Protein AF-A0AAE3KML3-F1 (afdb_monomer_lite)

Secondary structure (DSSP, 8-state):
----------STTSSSSS-----------HHHHHHHHHHHHHHHHHHH----S-----HHHHHHHHHHHHHHHHHHHHHTS---S--GGGGGSSS---HHHHHHHHHHHHHHTHHHHHHHHHHHHHHHHHHHHHHHHHHHHHHHHHHHHHHHHHHHHHHHHHHHHHHHHHHHHHHHHHHHHHHHHHHHHHHHHHHHHHHHHHHHHHHHHHHHHHHHHHHHHH-

pLDDT: mean 77.58, std 19.88, range [34.22, 98.62]

Foldseek 3Di:
DDDDDDDDDDPPPPPPPPPPPPPPPPPPPVVVVVVVVVVVVVVVVVVVPPPPVDPPPPPVVVVVVLVVVVVVLVVLVVVLDQPPDDDVVVCPDPDNDDPVRSVVVSVVVCVVCVVVSVVSVVVSVVVVVVSVVVVVVVVVVVVVVVVVVVVVVVVVVVVVVVVVVVVVVVVVVVVVVVVVVVVVVVVVVVVVVVVVVVVVVVVVVVVVVVVVVVVVVVVVVVD

Radius of gyration: 52.52 Å; chains: 1; bounding box: 141×38×144 Å

Organism: NCBI:txid2699891

Structure (mmCIF, N/CA/C/O backbone):
data_AF-A0AAE3KML3-F1
#
_entry.id   AF-A0AAE3KML3-F1
#
loop_
_atom_site.group_PDB
_atom_site.id
_atom_site.type_symbol
_atom_site.label_atom_id
_atom_site.label_alt_id
_atom_site.label_comp_id
_atom_site.label_asym_id
_atom_site.label_entity_id
_atom_site.label_seq_id
_atom_site.pdbx_PDB_ins_code
_atom_site.Cartn_x
_atom_site.Cartn_y
_atom_site.Cartn_z
_atom_site.occupancy
_atom_site.B_iso_or_equiv
_atom_site.auth_seq_id
_atom_site.auth_comp_id
_atom_site.auth_asym_id
_atom_site.auth_atom_id
_atom_site.pdbx_PDB_model_num
ATOM 1 N N . MET A 1 1 ? -88.985 -7.716 -2.070 1.00 44.59 1 MET A N 1
ATOM 2 C CA . MET A 1 1 ? -87.569 -7.398 -2.331 1.00 44.59 1 MET A CA 1
ATOM 3 C C . MET A 1 1 ? -86.730 -7.869 -1.139 1.00 44.59 1 MET A C 1
ATOM 5 O O . MET A 1 1 ? -86.065 -7.076 -0.492 1.00 44.59 1 MET A O 1
ATOM 9 N N . ASP A 1 2 ? -86.990 -9.068 -0.617 1.00 38.28 2 ASP A N 1
ATOM 10 C CA . ASP A 1 2 ? -86.388 -10.350 -1.051 1.00 38.28 2 ASP A CA 1
ATOM 11 C C . ASP A 1 2 ? -84.910 -10.426 -0.627 1.00 38.28 2 ASP A C 1
ATOM 13 O O . ASP A 1 2 ? -84.076 -9.724 -1.184 1.00 38.28 2 ASP A O 1
ATOM 17 N N . PHE A 1 3 ? -84.593 -11.027 0.534 1.00 34.22 3 PHE A N 1
ATOM 18 C CA . PHE A 1 3 ? -84.309 -12.472 0.738 1.00 34.22 3 PHE A CA 1
ATOM 19 C C . PHE A 1 3 ? -83.146 -12.921 -0.178 1.00 34.22 3 PHE A C 1
ATOM 21 O O . PHE A 1 3 ? -83.284 -12.863 -1.388 1.00 34.22 3 PHE A O 1
ATOM 28 N N . LEU A 1 4 ? -81.948 -13.313 0.278 1.00 41.12 4 LEU A N 1
ATOM 29 C CA . LEU A 1 4 ? -81.546 -14.396 1.196 1.00 41.12 4 LEU A CA 1
ATOM 30 C C . LEU A 1 4 ? -80.080 -14.139 1.634 1.00 41.12 4 LEU A C 1
ATOM 32 O O . LEU A 1 4 ? -79.281 -13.683 0.828 1.00 41.12 4 LEU A O 1
ATOM 36 N N . ASN A 1 5 ? -79.694 -14.235 2.910 1.00 37.06 5 ASN A N 1
ATOM 37 C CA . ASN A 1 5 ? -79.483 -15.433 3.742 1.00 37.06 5 ASN A CA 1
ATOM 38 C C . ASN A 1 5 ? -78.239 -16.276 3.375 1.00 37.06 5 ASN A C 1
ATOM 40 O O . ASN A 1 5 ? -78.013 -16.593 2.214 1.00 37.06 5 ASN A O 1
ATOM 44 N N . ILE A 1 6 ? -77.581 -16.742 4.449 1.00 40.34 6 ILE A N 1
ATOM 45 C CA . ILE A 1 6 ? -76.665 -17.889 4.630 1.00 40.34 6 ILE A CA 1
ATOM 46 C C . ILE A 1 6 ? -75.243 -17.436 5.015 1.00 40.34 6 ILE A C 1
ATOM 48 O O . ILE A 1 6 ? -74.426 -17.068 4.185 1.00 40.34 6 ILE A O 1
ATOM 52 N N . LYS A 1 7 ? -74.972 -17.238 6.314 1.00 40.34 7 LYS A N 1
ATOM 53 C CA . LYS A 1 7 ? -74.466 -18.252 7.270 1.00 40.34 7 LYS A CA 1
ATOM 54 C C . LYS A 1 7 ? -73.233 -19.023 6.770 1.00 40.34 7 LYS A C 1
ATOM 56 O O . LYS A 1 7 ? -73.355 -19.994 6.044 1.00 40.34 7 LYS A O 1
ATOM 61 N N . ASN A 1 8 ? -72.096 -18.654 7.363 1.00 47.53 8 ASN A N 1
ATOM 62 C CA . ASN A 1 8 ? -71.258 -19.549 8.163 1.00 47.53 8 ASN A CA 1
ATOM 63 C C . ASN A 1 8 ? -70.645 -20.762 7.437 1.00 47.53 8 ASN A C 1
ATOM 65 O O . ASN A 1 8 ? -71.313 -21.779 7.291 1.00 47.53 8 ASN A O 1
ATOM 69 N N . GLN A 1 9 ? -69.347 -20.698 7.114 1.00 38.19 9 GLN A N 1
ATOM 70 C CA . GLN A 1 9 ? -68.494 -21.890 7.017 1.00 38.19 9 GLN A CA 1
ATOM 71 C C . GLN A 1 9 ? -66.992 -21.545 7.149 1.00 38.19 9 GLN A C 1
ATOM 73 O O . GLN A 1 9 ? -66.340 -21.130 6.201 1.00 38.19 9 GLN A O 1
ATOM 78 N N . ASN A 1 10 ? -66.484 -21.798 8.360 1.00 38.94 10 ASN A N 1
ATOM 79 C CA . ASN A 1 10 ? -65.195 -22.426 8.684 1.00 38.94 10 ASN A CA 1
ATOM 80 C C . ASN A 1 10 ? -63.862 -21.640 8.479 1.00 38.94 10 ASN A C 1
ATOM 82 O O . ASN A 1 10 ? -63.451 -21.412 7.342 1.00 38.94 10 ASN A O 1
ATOM 86 N N . PRO A 1 11 ? -63.099 -21.324 9.554 1.00 40.41 11 PRO A N 1
ATOM 87 C CA . PRO A 1 11 ? -61.780 -20.677 9.468 1.00 40.41 11 PRO A CA 1
ATOM 88 C C . PRO A 1 11 ? -60.627 -21.602 9.013 1.00 40.41 11 PRO A C 1
ATOM 90 O O . PRO A 1 11 ? -59.502 -21.144 8.842 1.00 40.41 11 PRO A O 1
ATOM 93 N N . SER A 1 12 ? -60.884 -22.882 8.738 1.00 43.94 12 SER A N 1
ATOM 94 C CA . SER A 1 12 ? -59.857 -23.909 8.480 1.00 43.94 12 SER A CA 1
ATOM 95 C C . SER A 1 12 ? -59.175 -23.875 7.092 1.00 43.94 12 SER A C 1
ATOM 97 O O . SER A 1 12 ? -58.615 -24.882 6.662 1.00 43.94 12 SER A O 1
ATOM 99 N N . LYS A 1 13 ? -59.226 -22.761 6.349 1.00 43.44 13 LYS A N 1
ATOM 100 C CA . LYS A 1 13 ? -58.597 -22.640 5.012 1.00 43.44 13 LYS A CA 1
ATOM 101 C C . LYS A 1 13 ? -57.549 -21.533 4.880 1.00 43.44 13 LYS A C 1
ATOM 103 O O . LYS A 1 13 ? -57.038 -21.328 3.787 1.00 43.44 13 LYS A O 1
ATOM 108 N N . LYS A 1 14 ? -57.205 -20.838 5.970 1.00 42.88 14 LYS A N 1
ATOM 109 C CA . LYS A 1 14 ? -56.139 -19.817 5.970 1.00 42.88 14 LYS A CA 1
ATOM 110 C C . LYS A 1 14 ? -54.768 -20.313 6.445 1.00 42.88 14 LYS A C 1
ATOM 112 O O . LYS A 1 14 ? -53.823 -19.539 6.405 1.00 42.88 14 LYS A O 1
ATOM 117 N N . GLU A 1 15 ? -54.640 -21.580 6.834 1.00 42.62 15 GLU A N 1
ATOM 118 C CA . GLU A 1 15 ? -53.395 -22.122 7.409 1.00 42.62 15 GLU A CA 1
ATOM 119 C C . GLU A 1 15 ? -52.606 -23.057 6.475 1.00 42.62 15 GLU A C 1
ATOM 121 O O . GLU A 1 15 ? -51.585 -23.595 6.882 1.00 42.62 15 GLU A O 1
ATOM 126 N N . ALA A 1 16 ? -53.023 -23.237 5.216 1.00 45.84 16 ALA A N 1
ATOM 127 C CA . ALA A 1 16 ? -52.348 -24.162 4.293 1.00 45.84 16 ALA A CA 1
ATOM 128 C C . ALA A 1 16 ? -51.400 -23.504 3.268 1.00 45.84 16 ALA A C 1
ATOM 130 O O . ALA A 1 16 ? -50.673 -24.227 2.601 1.00 45.84 16 ALA A O 1
ATOM 131 N N . ASP A 1 17 ? -51.354 -22.169 3.175 1.00 43.22 17 ASP A N 1
ATOM 132 C CA . ASP A 1 17 ? -50.512 -21.437 2.203 1.00 43.22 17 ASP A CA 1
ATOM 133 C C . ASP A 1 17 ? -49.451 -20.539 2.877 1.00 43.22 17 ASP A C 1
ATOM 135 O O . ASP A 1 17 ? -49.019 -19.529 2.326 1.00 43.22 17 ASP A O 1
ATOM 139 N N . ILE A 1 18 ? -49.007 -20.895 4.088 1.00 44.47 18 ILE A N 1
ATOM 140 C CA . ILE A 1 18 ? -47.858 -20.251 4.756 1.00 44.47 18 ILE A CA 1
ATOM 141 C C . ILE A 1 18 ? -46.776 -21.301 5.011 1.00 44.47 18 ILE A C 1
ATOM 143 O O . ILE A 1 18 ? -46.356 -21.532 6.133 1.00 44.47 18 ILE A O 1
ATOM 147 N N . ASN A 1 19 ? -46.379 -22.009 3.962 1.00 47.34 19 ASN A N 1
ATOM 148 C CA . ASN A 1 19 ? -45.193 -22.859 3.942 1.00 47.34 19 ASN A CA 1
ATOM 149 C C . ASN A 1 19 ? -44.864 -23.083 2.474 1.00 47.34 19 ASN A C 1
ATOM 151 O O . ASN A 1 19 ? -45.444 -23.982 1.887 1.00 47.34 19 ASN A O 1
ATOM 155 N N . MET A 1 20 ? -44.049 -22.211 1.872 1.00 42.41 20 MET A N 1
ATOM 156 C CA . MET A 1 20 ? -43.281 -22.441 0.629 1.00 42.41 20 MET A CA 1
ATOM 157 C C . MET A 1 20 ? -42.675 -21.114 0.134 1.00 42.41 20 MET A C 1
ATOM 159 O O . MET A 1 20 ? -42.872 -20.695 -1.000 1.00 42.41 20 MET A O 1
ATOM 163 N N . ILE A 1 21 ? -41.918 -20.430 0.990 1.00 41.16 21 ILE A N 1
ATOM 164 C CA . ILE A 1 21 ? -40.735 -19.699 0.522 1.00 41.16 21 ILE A CA 1
ATOM 165 C C . ILE A 1 21 ? -39.647 -20.050 1.524 1.00 41.16 21 ILE A C 1
ATOM 167 O O . ILE A 1 21 ? -39.352 -19.315 2.461 1.00 41.16 21 ILE A O 1
ATOM 171 N N . GLU A 1 22 ? -39.121 -21.258 1.358 1.00 43.22 22 GLU A N 1
ATOM 172 C CA . GLU A 1 22 ? -37.831 -21.644 1.897 1.00 43.22 22 GLU A CA 1
ATOM 173 C C . GLU A 1 22 ? -36.815 -20.716 1.224 1.00 43.22 22 GLU A C 1
ATOM 175 O O . GLU A 1 22 ? -36.402 -20.906 0.077 1.00 43.22 22 GLU A O 1
ATOM 180 N N . ILE A 1 23 ? -36.524 -19.601 1.893 1.00 41.03 23 ILE A N 1
ATOM 181 C CA . ILE A 1 23 ? -35.443 -18.709 1.510 1.00 41.03 23 ILE A CA 1
ATOM 182 C C . ILE A 1 23 ? -34.175 -19.523 1.756 1.00 41.03 23 ILE A C 1
ATOM 184 O O . ILE A 1 23 ? -33.639 -19.535 2.859 1.00 41.03 23 ILE A O 1
ATOM 188 N N . ASN A 1 24 ? -33.704 -20.216 0.720 1.00 44.56 24 ASN A N 1
ATOM 189 C CA . ASN A 1 24 ? -32.326 -20.678 0.619 1.00 44.56 24 ASN A CA 1
ATOM 190 C C . ASN A 1 24 ? -31.428 -19.434 0.532 1.00 44.56 24 ASN A C 1
ATOM 192 O O . ASN A 1 24 ? -30.918 -19.069 -0.526 1.00 44.56 24 ASN A O 1
ATOM 196 N N . ASN A 1 25 ? -31.302 -18.727 1.651 1.00 47.81 25 ASN A N 1
ATOM 197 C CA . ASN A 1 25 ? -30.254 -17.760 1.875 1.00 47.81 25 ASN A CA 1
ATOM 198 C C . ASN A 1 25 ? -29.088 -18.589 2.411 1.00 47.81 25 ASN A C 1
ATOM 200 O O . ASN A 1 25 ? -29.208 -19.093 3.529 1.00 47.81 25 ASN A O 1
ATOM 204 N N . PRO A 1 26 ? -28.003 -18.816 1.650 1.00 60.56 26 PRO A N 1
ATOM 205 C CA . PRO A 1 26 ? -26.830 -19.427 2.244 1.00 60.56 26 PRO A CA 1
ATOM 206 C C . PRO A 1 26 ? -26.400 -18.481 3.361 1.00 60.56 26 PRO A C 1
ATOM 208 O O . PRO A 1 26 ? -26.026 -17.338 3.091 1.00 60.56 26 PRO A O 1
ATOM 211 N N . GLU A 1 27 ? -26.541 -18.914 4.612 1.00 56.59 27 GLU A N 1
ATOM 212 C CA . GLU A 1 27 ? -25.935 -18.228 5.740 1.00 56.59 27 GLU A CA 1
ATOM 213 C C . GLU A 1 27 ? -24.464 -18.059 5.375 1.00 56.59 27 GLU A C 1
ATOM 215 O O . GLU A 1 27 ? -23.714 -19.027 5.252 1.00 56.59 27 GLU A O 1
ATOM 220 N N . ILE A 1 28 ? -24.076 -16.820 5.080 1.00 54.03 28 ILE A N 1
ATOM 221 C CA . ILE A 1 28 ? -22.683 -16.461 4.884 1.00 54.03 28 ILE A CA 1
ATOM 222 C C . ILE A 1 28 ? -22.055 -16.661 6.256 1.00 54.03 28 ILE A C 1
ATOM 224 O O . ILE A 1 28 ? -22.124 -15.787 7.119 1.00 54.03 28 ILE A O 1
ATOM 228 N N . ASN A 1 29 ? -21.529 -17.861 6.483 1.00 67.56 29 ASN A N 1
ATOM 229 C CA . ASN A 1 29 ? -20.870 -18.212 7.719 1.00 67.56 29 ASN A CA 1
ATOM 230 C C . ASN A 1 29 ? -19.581 -17.387 7.783 1.00 67.56 29 ASN A C 1
ATOM 232 O O . ASN A 1 29 ? -18.605 -17.656 7.077 1.00 67.56 29 ASN A O 1
ATOM 236 N N . VAL A 1 30 ? -19.626 -16.318 8.578 1.00 65.81 30 VAL A N 1
ATOM 237 C CA . VAL A 1 30 ? -18.530 -15.359 8.736 1.00 65.81 30 VAL A CA 1
ATOM 238 C C . VAL A 1 30 ? -17.272 -16.064 9.240 1.00 65.81 30 VAL A C 1
ATOM 240 O O . VAL A 1 30 ? -16.178 -15.694 8.820 1.00 65.81 30 VAL A O 1
ATOM 243 N N . ASP A 1 31 ? -17.417 -17.120 10.043 1.00 71.38 31 ASP A N 1
ATOM 244 C CA . ASP A 1 31 ? -16.297 -17.906 10.562 1.00 71.38 31 ASP A CA 1
ATOM 245 C C . ASP A 1 31 ? -15.638 -18.730 9.452 1.00 71.38 31 ASP A C 1
ATOM 247 O O . ASP A 1 31 ? -14.415 -18.728 9.322 1.00 71.38 31 ASP A O 1
ATOM 251 N N . GLU A 1 32 ? -16.428 -19.364 8.581 1.00 75.44 32 GLU A N 1
ATOM 252 C CA . GLU A 1 32 ? -15.911 -20.086 7.411 1.00 75.44 32 GLU A CA 1
ATOM 253 C C . GLU A 1 32 ? -15.213 -19.134 6.430 1.00 75.44 32 GLU A C 1
ATOM 255 O O . GLU A 1 32 ? -14.148 -19.444 5.891 1.00 75.44 32 GLU A O 1
ATOM 260 N N . LEU A 1 33 ? -15.774 -17.941 6.228 1.00 72.69 33 LEU A N 1
ATOM 261 C CA . LEU A 1 33 ? -15.167 -16.897 5.407 1.00 72.69 33 LEU A CA 1
ATOM 262 C C . LEU A 1 33 ? -13.880 -16.362 6.027 1.00 72.69 33 LEU A C 1
ATOM 264 O O . LEU A 1 33 ? -12.905 -16.160 5.307 1.00 72.69 33 LEU A O 1
ATOM 268 N N . MET A 1 34 ? -13.843 -16.182 7.345 1.00 79.50 34 MET A N 1
ATOM 269 C CA . MET A 1 34 ? -12.654 -15.750 8.068 1.00 79.50 34 MET A CA 1
ATOM 270 C C . MET A 1 34 ? -11.555 -16.812 8.007 1.00 79.50 34 MET A C 1
ATOM 272 O O . MET A 1 34 ? -10.403 -16.474 7.750 1.00 79.50 34 MET A O 1
ATOM 276 N N . GLU A 1 35 ? -11.893 -18.092 8.151 1.00 79.56 35 GLU A N 1
ATOM 277 C CA . GLU A 1 35 ? -10.950 -19.200 7.984 1.00 79.56 35 GLU A CA 1
ATOM 278 C C . GLU A 1 35 ? -10.458 -19.320 6.539 1.00 79.56 35 GLU A C 1
ATOM 280 O O . GLU A 1 35 ? -9.265 -19.506 6.293 1.00 79.56 35 GLU A O 1
ATOM 285 N N . LYS A 1 36 ? -11.339 -19.125 5.555 1.00 80.25 36 LYS A N 1
ATOM 286 C CA . LYS A 1 36 ? -10.968 -19.115 4.136 1.00 80.25 36 LYS A CA 1
ATOM 287 C C . LYS A 1 36 ? -10.077 -17.922 3.789 1.00 80.25 36 LYS A C 1
ATOM 289 O O . LYS A 1 36 ? -9.125 -18.095 3.035 1.00 80.25 36 LYS A O 1
ATOM 294 N N . ILE A 1 37 ? -10.327 -16.749 4.374 1.00 77.44 37 ILE A N 1
ATOM 295 C CA . ILE A 1 37 ? -9.475 -15.560 4.246 1.00 77.44 37 ILE A CA 1
ATOM 296 C C . ILE A 1 37 ? -8.129 -15.801 4.926 1.00 77.44 37 ILE A C 1
ATOM 298 O O . ILE A 1 37 ? -7.109 -15.585 4.287 1.00 77.44 37 ILE A O 1
ATOM 302 N N . LYS A 1 38 ? -8.084 -16.307 6.165 1.00 79.81 38 LYS A N 1
ATOM 303 C CA . LYS A 1 38 ? -6.826 -16.649 6.852 1.00 79.81 38 LYS A CA 1
ATOM 304 C C . LYS A 1 38 ? -6.013 -17.664 6.053 1.00 79.81 38 LYS A C 1
ATOM 306 O O . LYS A 1 38 ? -4.808 -17.495 5.901 1.00 79.81 38 LYS A O 1
ATOM 311 N N . LYS A 1 39 ? -6.666 -18.687 5.496 1.00 79.44 39 LYS A N 1
ATOM 312 C CA . LYS A 1 39 ? -6.031 -19.714 4.662 1.00 79.44 39 LYS A CA 1
ATOM 313 C C . LYS A 1 39 ? -5.521 -19.150 3.336 1.00 79.44 39 LYS A C 1
ATOM 315 O O . LYS A 1 39 ? -4.412 -19.479 2.931 1.00 79.44 39 LYS A O 1
ATOM 320 N N . GLU A 1 40 ? -6.289 -18.287 2.678 1.00 73.31 40 GLU A N 1
ATOM 321 C CA . GLU A 1 40 ? -5.890 -17.616 1.436 1.00 73.31 40 GLU A CA 1
ATOM 322 C C . GLU A 1 40 ? -4.763 -16.597 1.680 1.00 73.31 40 GLU A C 1
ATOM 324 O O . GLU A 1 40 ? -3.819 -16.527 0.898 1.00 73.31 40 GLU A O 1
ATOM 329 N N . VAL A 1 41 ? -4.804 -15.859 2.793 1.00 74.44 41 VAL A N 1
ATOM 330 C CA . VAL A 1 41 ? -3.737 -14.952 3.239 1.00 74.44 41 VAL A CA 1
ATOM 331 C C . VAL A 1 41 ? -2.480 -15.738 3.597 1.00 74.44 41 VAL A C 1
ATOM 333 O O . VAL A 1 41 ? -1.405 -15.322 3.194 1.00 74.44 41 VAL A O 1
ATOM 336 N N . ALA A 1 42 ? -2.589 -16.895 4.257 1.00 73.50 42 ALA A N 1
ATOM 337 C CA . ALA A 1 42 ? -1.458 -17.783 4.544 1.00 73.50 42 ALA A CA 1
ATOM 338 C C . ALA A 1 42 ? -0.860 -18.420 3.272 1.00 73.50 42 ALA A C 1
ATOM 340 O O . ALA A 1 42 ? 0.348 -18.628 3.158 1.00 73.50 42 ALA A O 1
ATOM 341 N N . ASN A 1 43 ? -1.703 -18.726 2.285 1.00 72.62 43 ASN A N 1
ATOM 342 C CA . ASN A 1 43 ? -1.270 -19.238 0.988 1.00 72.62 43 ASN A CA 1
ATOM 343 C C . ASN A 1 43 ? -0.560 -18.146 0.167 1.00 72.62 43 ASN A C 1
ATOM 345 O O . ASN A 1 43 ? 0.457 -18.402 -0.470 1.00 72.62 43 ASN A O 1
ATOM 349 N N . ARG A 1 44 ? -1.053 -16.903 0.238 1.00 59.81 44 ARG A N 1
ATOM 350 C CA . ARG A 1 44 ? -0.424 -15.732 -0.389 1.00 59.81 44 ARG A CA 1
ATOM 351 C C . ARG A 1 44 ? 0.801 -15.239 0.372 1.00 59.81 44 ARG A C 1
ATOM 353 O O . ARG A 1 44 ? 1.731 -14.772 -0.270 1.00 59.81 44 ARG A O 1
ATOM 360 N N . SER A 1 45 ? 0.858 -15.381 1.694 1.00 52.50 45 SER A N 1
ATOM 361 C CA . SER A 1 45 ? 2.037 -15.036 2.492 1.00 52.50 45 SER A CA 1
ATOM 362 C C . SER A 1 45 ? 3.183 -16.014 2.245 1.00 52.50 45 SER A C 1
ATOM 364 O O . SER A 1 45 ? 4.321 -15.576 2.153 1.00 52.50 45 SER A O 1
ATOM 366 N N . ASN A 1 46 ? 2.911 -17.296 1.972 1.00 49.44 46 ASN A N 1
ATOM 367 C CA . ASN A 1 46 ? 3.933 -18.217 1.453 1.00 49.44 46 ASN A CA 1
ATOM 368 C C . ASN A 1 46 ? 4.448 -17.842 0.048 1.00 49.44 46 ASN A C 1
ATOM 370 O O . ASN A 1 46 ? 5.532 -18.273 -0.331 1.00 49.44 46 ASN A O 1
ATOM 374 N N . ILE A 1 47 ? 3.712 -17.021 -0.709 1.00 48.31 47 ILE A N 1
ATOM 375 C CA . ILE A 1 47 ? 4.162 -16.439 -1.987 1.00 48.31 47 ILE A CA 1
ATOM 376 C C . ILE A 1 47 ? 4.838 -15.064 -1.768 1.00 48.31 47 ILE A C 1
ATOM 378 O O . ILE A 1 47 ? 5.634 -14.633 -2.596 1.00 48.31 47 ILE A O 1
ATOM 382 N N . LEU A 1 48 ? 4.576 -14.390 -0.641 1.00 46.88 48 LEU A N 1
ATOM 383 C CA . LEU A 1 48 ? 5.093 -13.056 -0.290 1.00 46.88 48 LEU A CA 1
ATOM 384 C C . LEU A 1 48 ? 6.245 -13.058 0.735 1.00 46.88 48 LEU A C 1
ATOM 386 O O . LEU A 1 48 ? 6.816 -12.004 0.989 1.00 46.88 48 LEU A O 1
ATOM 390 N N . ILE A 1 49 ? 6.635 -14.219 1.271 1.00 41.59 49 ILE A N 1
ATOM 391 C CA . ILE A 1 49 ? 7.880 -14.430 2.037 1.00 41.59 49 ILE A CA 1
ATOM 392 C C . ILE A 1 49 ? 8.804 -15.369 1.247 1.00 41.59 49 ILE A C 1
ATOM 394 O O . ILE A 1 49 ? 9.497 -16.231 1.780 1.00 41.59 49 ILE A O 1
ATOM 398 N N . GLN A 1 50 ? 8.836 -15.198 -0.068 1.00 38.66 50 GLN A N 1
ATOM 399 C CA . GLN A 1 50 ? 10.114 -15.270 -0.747 1.00 38.66 50 GLN A CA 1
ATOM 400 C C . GLN A 1 50 ? 10.541 -13.816 -0.913 1.00 38.66 50 GLN A C 1
ATOM 402 O O . GLN A 1 50 ? 10.268 -13.177 -1.927 1.00 38.66 50 GLN A O 1
ATOM 407 N N . GLU A 1 51 ? 11.156 -13.264 0.139 1.00 45.16 51 GLU A N 1
ATOM 408 C CA . GLU A 1 51 ? 12.116 -12.187 -0.058 1.00 45.16 51 GLU A CA 1
ATOM 409 C C . GLU A 1 51 ? 13.154 -12.741 -1.030 1.00 45.16 51 GLU A C 1
ATOM 411 O O . GLU A 1 51 ? 14.110 -13.397 -0.626 1.00 45.16 51 GLU A O 1
ATOM 416 N N . ASP A 1 52 ? 12.936 -12.554 -2.327 1.00 35.69 52 ASP A N 1
ATOM 417 C CA . ASP A 1 52 ? 14.020 -12.607 -3.281 1.00 35.69 52 ASP A CA 1
ATOM 418 C C . ASP A 1 52 ? 14.796 -11.308 -3.034 1.00 35.69 52 ASP A C 1
ATOM 420 O O . ASP A 1 52 ? 14.334 -10.232 -3.431 1.00 35.69 52 ASP A O 1
ATOM 424 N N . PRO A 1 53 ? 15.962 -11.322 -2.357 1.00 47.12 53 PRO A N 1
ATOM 425 C CA . PRO A 1 53 ? 16.606 -10.090 -1.912 1.00 47.12 53 PRO A CA 1
ATOM 426 C C . PRO A 1 53 ? 17.272 -9.340 -3.073 1.00 47.12 53 PRO A C 1
ATOM 428 O O . PRO A 1 53 ? 18.141 -8.496 -2.853 1.00 47.12 53 PRO A O 1
ATOM 431 N N . LYS A 1 54 ? 16.970 -9.698 -4.329 1.00 44.62 54 LYS A N 1
ATOM 432 C CA . LYS A 1 54 ? 17.654 -9.214 -5.528 1.00 44.62 54 LYS A CA 1
ATOM 433 C C . LYS A 1 54 ? 16.771 -9.310 -6.777 1.00 44.62 54 LYS A C 1
ATOM 435 O O . LYS A 1 54 ? 17.146 -9.965 -7.741 1.00 44.62 54 LYS A O 1
ATOM 440 N N . PHE A 1 55 ? 15.712 -8.509 -6.857 1.00 48.72 55 PHE A N 1
ATOM 441 C CA . PHE A 1 55 ? 15.539 -7.752 -8.103 1.00 48.72 55 PHE A CA 1
ATOM 442 C C . PHE A 1 55 ? 16.167 -6.370 -7.931 1.00 48.72 55 PHE A C 1
ATOM 444 O O . PHE A 1 55 ? 15.526 -5.327 -7.998 1.00 48.72 55 PHE A O 1
ATOM 451 N N . SER A 1 56 ? 17.471 -6.372 -7.654 1.00 44.72 56 SER A N 1
ATOM 452 C CA . SER A 1 56 ? 18.298 -5.262 -8.087 1.00 44.72 56 SER A CA 1
ATOM 453 C C . SER A 1 56 ? 18.558 -5.523 -9.562 1.00 44.72 56 SER A C 1
ATOM 455 O O . SER A 1 56 ? 19.234 -6.496 -9.903 1.00 44.72 56 SER A O 1
ATOM 457 N N . LEU A 1 57 ? 18.054 -4.659 -10.454 1.00 45.19 57 LEU A N 1
ATOM 458 C CA . LEU A 1 57 ? 18.763 -4.502 -11.721 1.00 45.19 57 LEU A CA 1
ATOM 459 C C . LEU A 1 57 ? 20.227 -4.286 -11.326 1.00 45.19 57 LEU A C 1
ATOM 461 O O . LEU A 1 57 ? 20.492 -3.435 -10.471 1.00 45.19 57 LEU A O 1
ATOM 465 N N . PRO A 1 58 ? 21.186 -5.055 -11.864 1.00 45.19 58 PRO A N 1
ATOM 466 C CA . PRO A 1 58 ? 22.586 -4.791 -11.610 1.00 45.19 58 PRO A CA 1
ATOM 467 C C . PRO A 1 58 ? 22.889 -3.406 -12.192 1.00 45.19 58 PRO A C 1
ATOM 469 O O . PRO A 1 58 ? 23.189 -3.267 -13.381 1.00 45.19 58 PRO A O 1
ATOM 472 N N . ASN A 1 59 ? 22.753 -2.366 -11.366 1.00 53.44 59 ASN A N 1
ATOM 473 C CA . ASN A 1 59 ? 22.891 -0.970 -11.773 1.00 53.44 59 ASN A CA 1
ATOM 474 C C . ASN A 1 59 ? 24.283 -0.721 -12.359 1.00 53.44 59 ASN A C 1
ATOM 476 O O . ASN A 1 59 ? 24.432 0.102 -13.253 1.00 53.44 59 ASN A O 1
ATOM 480 N N . GLY A 1 60 ? 25.289 -1.491 -11.929 1.00 50.66 60 GLY A N 1
ATOM 481 C CA . GLY A 1 60 ? 26.639 -1.439 -12.488 1.00 50.66 60 GLY A CA 1
ATOM 482 C C . GLY A 1 60 ? 26.788 -2.127 -13.850 1.00 50.66 60 GLY A C 1
ATOM 483 O O . GLY A 1 60 ? 27.469 -1.602 -14.719 1.00 50.66 60 GLY A O 1
ATOM 484 N N . ILE A 1 61 ? 26.150 -3.281 -14.081 1.00 47.62 61 ILE A N 1
ATOM 485 C CA . ILE A 1 61 ? 26.373 -4.069 -15.312 1.00 47.62 61 ILE A CA 1
ATOM 486 C C . ILE A 1 61 ? 25.515 -3.540 -16.467 1.00 47.62 61 ILE A C 1
ATOM 488 O O . ILE A 1 61 ? 25.950 -3.551 -17.617 1.00 47.62 61 ILE A O 1
ATOM 492 N N . SER A 1 62 ? 24.308 -3.056 -16.170 1.00 56.75 62 SER A N 1
ATOM 493 C CA . SER A 1 62 ? 23.372 -2.540 -17.177 1.00 56.75 62 SER A CA 1
ATOM 494 C C . SER A 1 62 ? 23.872 -1.215 -17.756 1.00 56.75 62 SER A C 1
ATOM 496 O O . SER A 1 62 ? 23.950 -1.066 -18.971 1.00 56.75 62 SER A O 1
ATOM 498 N N . THR A 1 63 ? 24.314 -0.289 -16.898 1.00 58.03 63 THR A N 1
ATOM 499 C CA . THR A 1 63 ? 24.836 1.028 -17.304 1.00 58.03 63 THR A CA 1
ATOM 500 C C . THR A 1 63 ? 26.157 0.924 -18.069 1.00 58.03 63 THR A C 1
ATOM 502 O O . THR A 1 63 ? 26.303 1.569 -19.105 1.00 58.03 63 THR A O 1
ATOM 505 N N . LEU A 1 64 ? 27.080 0.054 -17.632 1.00 58.84 64 LEU A N 1
ATOM 506 C CA . LEU A 1 64 ? 28.335 -0.225 -18.346 1.00 58.84 64 LEU A CA 1
ATOM 507 C C . LEU A 1 64 ? 28.106 -0.854 -19.729 1.00 58.84 64 LEU A C 1
ATOM 509 O O . LEU A 1 64 ? 28.829 -0.550 -20.674 1.00 58.84 64 LEU A O 1
ATOM 513 N N . LYS A 1 65 ? 27.101 -1.726 -19.876 1.00 72.19 65 LYS A N 1
ATOM 514 C CA . LYS A 1 65 ? 26.753 -2.308 -21.182 1.00 72.19 65 LYS A CA 1
ATOM 515 C C . LYS A 1 65 ? 26.073 -1.289 -22.099 1.00 72.19 65 LYS A C 1
ATOM 517 O O . LYS A 1 65 ? 26.364 -1.277 -23.290 1.00 72.19 65 LYS A O 1
ATOM 522 N N . ILE A 1 66 ? 25.217 -0.421 -21.558 1.00 72.38 66 ILE A N 1
ATOM 523 C CA . ILE A 1 66 ? 24.539 0.644 -22.315 1.00 72.38 66 ILE A CA 1
ATOM 524 C C . ILE A 1 66 ? 25.551 1.659 -22.853 1.00 72.38 66 ILE A C 1
ATOM 526 O O . ILE A 1 66 ? 25.523 1.951 -24.044 1.00 72.38 66 ILE A O 1
ATOM 530 N N . SER A 1 67 ? 26.495 2.124 -22.031 1.00 76.62 67 SER A N 1
ATOM 531 C CA . SER A 1 67 ? 27.522 3.079 -22.472 1.00 76.62 67 SER A CA 1
ATOM 532 C C . SER A 1 67 ? 28.448 2.495 -23.543 1.00 76.62 67 SER A C 1
ATOM 534 O O . SER A 1 67 ? 28.829 3.185 -24.489 1.00 76.62 67 SER A O 1
ATOM 536 N N . HIS A 1 68 ? 28.763 1.201 -23.454 1.00 81.06 68 HIS A N 1
ATOM 537 C CA . HIS A 1 68 ? 29.510 0.503 -24.496 1.00 81.06 68 HIS A CA 1
ATOM 538 C C . HIS A 1 68 ? 28.721 0.407 -25.813 1.00 81.06 68 HIS A C 1
ATOM 540 O O . HIS A 1 68 ? 29.280 0.647 -26.881 1.00 81.06 68 HIS A O 1
ATOM 546 N N . ILE A 1 69 ? 27.417 0.114 -25.753 1.00 79.75 69 ILE A N 1
ATOM 547 C CA . ILE A 1 69 ? 26.540 0.089 -26.935 1.00 79.75 69 ILE A CA 1
ATOM 548 C C . ILE A 1 69 ? 26.429 1.487 -27.561 1.00 79.75 69 ILE A C 1
ATOM 550 O O . ILE A 1 69 ? 26.497 1.614 -28.781 1.00 79.75 69 ILE A O 1
ATOM 554 N N . GLU A 1 70 ? 26.324 2.544 -26.756 1.00 80.94 70 GLU A N 1
ATOM 555 C CA . GLU A 1 70 ? 26.320 3.930 -27.242 1.00 80.94 70 GLU A CA 1
ATOM 556 C C . GLU A 1 70 ? 27.637 4.303 -27.934 1.00 80.94 70 GLU A C 1
ATOM 558 O O . GLU A 1 70 ? 27.611 4.908 -29.008 1.00 80.94 70 GLU A O 1
ATOM 563 N N . ALA A 1 71 ? 28.783 3.895 -27.377 1.00 82.62 71 ALA A N 1
ATOM 564 C CA . ALA A 1 71 ? 30.090 4.089 -28.003 1.00 82.62 71 ALA A CA 1
ATOM 565 C C . ALA A 1 71 ? 30.180 3.371 -29.362 1.00 82.62 71 ALA A C 1
ATOM 567 O O . ALA A 1 71 ? 30.533 3.995 -30.361 1.00 82.62 71 ALA A O 1
ATOM 568 N N . LEU A 1 72 ? 29.754 2.104 -29.432 1.00 82.88 72 LEU A N 1
ATOM 569 C CA . LEU A 1 72 ? 29.702 1.342 -30.685 1.00 82.88 72 LEU A CA 1
ATOM 570 C C . LEU A 1 72 ? 28.765 1.982 -31.720 1.00 82.88 72 LEU A C 1
ATOM 572 O O . LEU A 1 72 ? 29.089 2.018 -32.907 1.00 82.88 72 LEU A O 1
ATOM 576 N N . LEU A 1 73 ? 27.615 2.512 -31.294 1.00 83.56 73 LEU A N 1
ATOM 577 C CA . LEU A 1 73 ? 26.690 3.224 -32.178 1.00 83.56 73 LEU A CA 1
ATOM 578 C C . LEU A 1 73 ? 27.281 4.548 -32.672 1.00 83.56 73 LEU A C 1
ATOM 580 O O . LEU A 1 73 ? 27.046 4.924 -33.820 1.00 83.56 73 LEU A O 1
ATOM 584 N N . ASN A 1 74 ? 28.054 5.251 -31.845 1.00 84.81 74 ASN A N 1
ATOM 585 C CA . ASN A 1 74 ? 28.753 6.471 -32.243 1.00 84.81 74 ASN A CA 1
ATOM 586 C C . ASN A 1 74 ? 29.868 6.179 -33.254 1.00 84.81 74 ASN A C 1
ATOM 588 O O . ASN A 1 74 ? 29.942 6.863 -34.278 1.00 84.81 74 ASN A O 1
ATOM 592 N N . ASP A 1 75 ? 30.645 5.119 -33.035 1.00 80.31 75 ASP A N 1
ATOM 593 C CA . ASP A 1 75 ? 31.669 4.649 -33.971 1.00 80.31 75 ASP A CA 1
ATOM 594 C C . ASP A 1 75 ? 31.049 4.189 -35.298 1.00 80.31 75 ASP A C 1
ATOM 596 O O . ASP A 1 75 ? 31.508 4.567 -36.379 1.00 80.31 75 ASP A O 1
ATOM 600 N N . ALA A 1 76 ? 29.957 3.421 -35.248 1.00 77.25 76 ALA A N 1
ATOM 601 C CA . ALA A 1 76 ? 29.221 2.993 -36.436 1.00 77.25 76 ALA A CA 1
ATOM 602 C C . ALA A 1 76 ? 28.638 4.189 -37.205 1.00 77.25 76 ALA A C 1
ATOM 604 O O . ALA A 1 76 ? 28.723 4.244 -38.435 1.00 77.25 76 ALA A O 1
ATOM 605 N N . ASN A 1 77 ? 28.092 5.179 -36.493 1.00 79.69 77 ASN A N 1
ATOM 606 C CA . ASN A 1 77 ? 27.562 6.398 -37.094 1.00 79.69 77 ASN A CA 1
ATOM 607 C C . ASN A 1 77 ? 28.670 7.220 -37.764 1.00 79.69 77 ASN A C 1
ATOM 609 O O . ASN A 1 77 ? 28.489 7.668 -38.896 1.00 79.69 77 ASN A O 1
ATOM 613 N N . PHE A 1 78 ? 29.833 7.363 -37.122 1.00 75.25 78 PHE A N 1
ATOM 614 C CA . PHE A 1 78 ? 31.013 8.008 -37.700 1.00 75.25 78 PHE A CA 1
ATOM 615 C C . PHE A 1 78 ? 31.485 7.298 -38.976 1.00 75.25 78 PHE A C 1
ATOM 617 O O . PHE A 1 78 ? 31.639 7.931 -40.021 1.00 75.25 78 PHE A O 1
ATOM 624 N N . ASN A 1 79 ? 31.601 5.971 -38.930 1.00 71.44 79 ASN A N 1
ATOM 625 C CA . ASN A 1 79 ? 32.044 5.153 -40.060 1.00 71.44 79 ASN A CA 1
ATOM 626 C C . ASN A 1 79 ? 31.024 5.078 -41.210 1.00 71.44 79 ASN A C 1
ATOM 628 O O . ASN A 1 79 ? 31.393 4.784 -42.345 1.00 71.44 79 ASN A O 1
ATOM 632 N N . SER A 1 80 ? 29.745 5.368 -40.951 1.00 69.06 80 SER A N 1
ATOM 633 C CA . SER A 1 80 ? 28.707 5.436 -41.988 1.00 69.06 80 SER A CA 1
ATOM 634 C C . SER A 1 80 ? 28.773 6.709 -42.853 1.00 69.06 80 SER A C 1
ATOM 636 O O . SER A 1 80 ? 28.083 6.795 -43.875 1.00 69.06 80 SER A O 1
ATOM 638 N N . GLN A 1 81 ? 29.584 7.709 -42.476 1.00 70.19 81 GLN A N 1
ATOM 639 C CA . GLN A 1 81 ? 29.702 8.989 -43.187 1.00 70.19 81 GLN A CA 1
ATOM 640 C C . GLN A 1 81 ? 30.457 8.867 -44.530 1.00 70.19 81 GLN A C 1
ATOM 642 O O . GLN A 1 81 ? 31.049 7.838 -44.841 1.00 70.19 81 GLN A O 1
ATOM 647 N N . VAL A 1 82 ? 30.376 9.884 -45.415 1.00 67.56 82 VAL A N 1
ATOM 648 C CA . VAL A 1 82 ? 30.988 9.763 -46.763 1.00 67.56 82 VAL A CA 1
ATOM 649 C C . VAL A 1 82 ? 32.495 9.890 -46.584 1.00 67.56 82 VAL A C 1
ATOM 651 O O . VAL A 1 82 ? 32.941 10.883 -46.018 1.00 67.56 82 VAL A O 1
ATOM 654 N N . ALA A 1 83 ? 33.280 8.964 -47.135 1.00 64.69 83 ALA A N 1
ATOM 655 C CA . ALA A 1 83 ? 34.706 9.200 -47.324 1.00 64.69 83 ALA A CA 1
ATOM 656 C C . ALA A 1 83 ? 34.896 10.351 -48.331 1.00 64.69 83 ALA A C 1
ATOM 658 O O . ALA A 1 83 ? 34.739 10.170 -49.538 1.00 64.69 83 ALA A O 1
ATOM 659 N N . THR A 1 84 ? 35.176 11.556 -47.831 1.00 66.75 84 THR A N 1
ATOM 660 C CA . THR A 1 84 ? 35.351 12.773 -48.643 1.00 66.75 84 THR A CA 1
ATOM 661 C C . THR A 1 84 ? 36.777 12.951 -49.164 1.00 66.75 84 THR A C 1
ATOM 663 O O . THR A 1 84 ? 37.007 13.790 -50.034 1.00 66.75 84 THR A O 1
ATOM 666 N N . LYS A 1 85 ? 37.735 12.157 -48.670 1.00 70.38 85 LYS A N 1
ATOM 667 C CA . LYS A 1 85 ? 39.155 12.242 -49.025 1.00 70.38 85 LYS A CA 1
ATOM 668 C C . LYS A 1 85 ? 39.659 10.916 -49.596 1.00 70.38 85 LYS A C 1
ATOM 670 O O . LYS A 1 85 ? 39.337 9.847 -49.081 1.00 70.38 85 LYS A O 1
ATOM 675 N N . TRP A 1 86 ? 40.487 11.006 -50.638 1.00 72.56 86 TRP A N 1
ATOM 676 C CA . TRP A 1 86 ? 41.257 9.873 -51.149 1.00 72.56 86 TRP A CA 1
ATOM 677 C C . TRP A 1 86 ? 42.143 9.295 -50.029 1.00 72.56 86 TRP A C 1
ATOM 679 O O . TRP A 1 86 ? 42.879 10.062 -49.401 1.00 72.56 86 TRP A O 1
ATOM 689 N N . PRO A 1 87 ? 42.083 7.986 -49.731 1.00 72.06 87 PRO A N 1
ATOM 690 C CA . PRO A 1 87 ? 42.835 7.438 -48.611 1.00 72.06 87 PRO A CA 1
ATOM 691 C C . PRO A 1 87 ? 44.337 7.469 -48.898 1.00 72.06 87 PRO A C 1
ATOM 693 O O . PRO A 1 87 ? 44.799 6.923 -49.898 1.00 72.06 87 PRO A O 1
ATOM 696 N N . ASP A 1 88 ? 45.117 8.039 -47.977 1.00 68.62 88 ASP A N 1
ATOM 697 C CA . ASP A 1 88 ? 46.564 8.251 -48.148 1.00 68.62 88 ASP A CA 1
ATOM 698 C C . ASP A 1 88 ? 47.343 6.933 -48.380 1.00 68.62 88 ASP A C 1
ATOM 700 O O . ASP A 1 88 ? 48.436 6.929 -48.945 1.00 68.62 88 ASP A O 1
ATOM 704 N N . LYS A 1 89 ? 46.753 5.784 -48.015 1.00 69.00 89 LYS A N 1
ATOM 705 C CA . LYS A 1 89 ? 47.295 4.436 -48.264 1.00 69.00 89 LYS A CA 1
ATOM 706 C C . LYS A 1 89 ? 47.357 4.078 -49.755 1.00 69.00 89 LYS A C 1
ATOM 708 O O . LYS A 1 89 ? 48.242 3.327 -50.149 1.00 69.00 89 LYS A O 1
ATOM 713 N N . PHE A 1 90 ? 46.473 4.636 -50.583 1.00 67.25 90 PHE A N 1
ATOM 714 C CA . PHE A 1 90 ? 46.471 4.407 -52.032 1.00 67.25 90 PHE A CA 1
ATOM 715 C C . PHE A 1 90 ? 47.531 5.231 -52.775 1.00 67.25 90 PHE A C 1
ATOM 717 O O . PHE A 1 90 ? 47.836 4.925 -53.922 1.00 67.25 90 PHE A O 1
ATOM 724 N N . ASN A 1 91 ? 48.169 6.201 -52.111 1.00 65.44 91 ASN A N 1
ATOM 725 C CA . ASN A 1 91 ? 49.319 6.929 -52.661 1.00 65.44 91 ASN A CA 1
ATOM 726 C C . ASN A 1 91 ? 50.637 6.131 -52.572 1.00 65.44 91 ASN A C 1
ATOM 728 O O . ASN A 1 91 ? 51.673 6.614 -53.012 1.00 65.44 91 ASN A O 1
ATOM 732 N N . ARG A 1 92 ? 50.617 4.921 -51.988 1.00 66.44 92 ARG A N 1
ATOM 733 C CA . ARG A 1 92 ? 51.773 4.005 -51.897 1.00 66.44 92 ARG A CA 1
ATOM 734 C C . ARG A 1 92 ? 51.798 2.946 -53.007 1.00 66.44 92 ARG A C 1
ATOM 736 O O . ARG A 1 92 ? 52.715 2.134 -53.051 1.00 66.44 92 ARG A O 1
ATOM 743 N N . PHE A 1 93 ? 50.785 2.925 -53.872 1.00 62.19 93 PHE A N 1
ATOM 744 C CA . PHE A 1 93 ? 50.704 2.010 -55.009 1.00 62.19 93 PHE A CA 1
ATOM 745 C C . PHE A 1 93 ? 51.540 2.562 -56.183 1.00 62.19 93 PHE A C 1
ATOM 747 O O . PHE A 1 93 ? 51.501 3.769 -56.413 1.00 62.19 93 PHE A O 1
ATOM 754 N N . PRO A 1 94 ? 52.245 1.731 -56.978 1.00 57.84 94 PRO A N 1
ATOM 755 C CA . PRO A 1 94 ? 53.061 2.201 -58.112 1.00 57.84 94 PRO A CA 1
ATOM 756 C C . PRO A 1 94 ? 52.246 2.839 -59.259 1.00 57.84 94 PRO A C 1
ATOM 758 O O . PRO A 1 94 ? 52.817 3.355 -60.215 1.00 57.84 94 PRO A O 1
ATOM 761 N N . LEU A 1 95 ? 50.913 2.830 -59.164 1.00 58.91 95 LEU A N 1
ATOM 762 C CA . LEU A 1 95 ? 49.981 3.491 -60.075 1.00 58.91 95 LEU A CA 1
ATOM 763 C C . LEU A 1 95 ? 49.483 4.790 -59.428 1.00 58.91 95 LEU A C 1
ATOM 765 O O . LEU A 1 95 ? 48.473 4.799 -58.726 1.00 58.91 95 LEU A O 1
ATOM 769 N N . ASN A 1 96 ? 50.194 5.894 -59.649 1.00 63.12 96 ASN A N 1
ATOM 770 C CA . ASN A 1 96 ? 49.781 7.210 -59.164 1.00 63.12 96 ASN A CA 1
ATOM 771 C C . ASN A 1 96 ? 48.575 7.705 -59.993 1.00 63.12 96 ASN A C 1
ATOM 773 O O . ASN A 1 96 ? 48.742 8.272 -61.073 1.00 63.12 96 ASN A O 1
ATOM 777 N N . LEU A 1 97 ? 47.349 7.413 -59.540 1.00 69.38 97 LEU A N 1
ATOM 778 C CA . LEU A 1 97 ? 46.121 7.802 -60.245 1.00 69.38 97 LEU A CA 1
ATOM 779 C C . LEU A 1 97 ? 46.031 9.328 -60.373 1.00 69.38 97 LEU A C 1
ATOM 781 O O . LEU A 1 97 ? 46.155 10.049 -59.384 1.00 69.38 97 LEU A O 1
ATOM 785 N N . SER A 1 98 ? 45.734 9.821 -61.577 1.00 77.94 98 SER A N 1
ATOM 786 C CA . SER A 1 98 ? 45.542 11.252 -61.820 1.00 77.94 98 SER A CA 1
ATOM 787 C C . SER A 1 98 ? 44.351 11.812 -61.020 1.00 77.94 98 SER A C 1
ATOM 789 O O . SER A 1 98 ? 43.347 11.133 -60.801 1.00 77.94 98 SER A O 1
ATOM 791 N N . GLN A 1 99 ? 44.434 13.083 -60.610 1.00 78.75 99 GLN A N 1
ATOM 792 C CA . GLN A 1 99 ? 43.371 13.812 -59.894 1.00 78.75 99 GLN A CA 1
ATOM 793 C C . GLN A 1 99 ? 41.945 13.642 -60.471 1.00 78.75 99 GLN A C 1
ATOM 795 O O . GLN A 1 99 ? 41.009 13.426 -59.694 1.00 78.75 99 GLN A O 1
ATOM 800 N N . PRO A 1 100 ? 41.714 13.708 -61.799 1.00 80.62 100 PRO A N 1
ATOM 801 C CA . PRO A 1 100 ? 40.378 13.472 -62.353 1.00 80.62 100 PRO A CA 1
ATOM 802 C C . PRO A 1 100 ? 39.901 12.025 -62.167 1.00 80.62 100 PRO A C 1
ATOM 804 O O . PRO A 1 100 ? 38.724 11.803 -61.882 1.00 80.62 100 PRO A O 1
ATOM 807 N N . LEU A 1 101 ? 40.804 11.045 -62.262 1.00 78.75 101 LEU A N 1
ATOM 808 C CA . LEU A 1 101 ? 40.474 9.631 -62.096 1.00 78.75 101 LEU A CA 1
ATOM 809 C C . LEU A 1 101 ? 40.150 9.293 -60.630 1.00 78.75 101 LEU A C 1
ATOM 811 O O . LEU A 1 101 ? 39.202 8.554 -60.370 1.00 78.75 101 LEU A O 1
ATOM 815 N N . GLN A 1 102 ? 40.850 9.913 -59.671 1.00 80.38 102 GLN A N 1
ATOM 816 C CA . GLN A 1 102 ? 40.518 9.827 -58.241 1.00 80.38 102 GLN A CA 1
ATOM 817 C C . GLN A 1 102 ? 39.092 10.335 -57.962 1.00 80.38 102 GLN A C 1
ATOM 819 O O . GLN A 1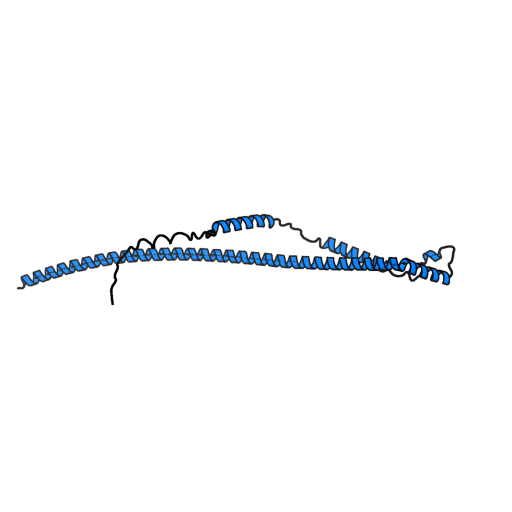 102 ? 38.305 9.659 -57.300 1.00 80.38 102 GLN A O 1
ATOM 824 N N . LYS A 1 103 ? 38.714 11.495 -58.521 1.00 80.75 103 LYS A N 1
ATOM 825 C CA . LYS A 1 103 ? 37.358 12.065 -58.377 1.00 80.75 103 LYS A CA 1
ATOM 826 C C . LYS A 1 103 ? 36.279 11.190 -59.018 1.00 80.75 103 LYS A C 1
ATOM 828 O O . LYS A 1 103 ? 35.195 11.044 -58.454 1.00 80.75 103 LYS A O 1
ATOM 833 N N . PHE A 1 104 ? 36.569 10.598 -60.174 1.00 82.81 104 PHE A N 1
ATOM 834 C CA . PHE A 1 104 ? 35.663 9.666 -60.843 1.00 82.81 104 PHE A CA 1
ATOM 835 C C . PHE A 1 104 ? 35.413 8.413 -59.996 1.00 82.81 104 PHE A C 1
ATOM 837 O O . PHE A 1 104 ? 34.261 8.035 -59.778 1.00 82.81 104 PHE A O 1
ATOM 844 N N . PHE A 1 105 ? 36.473 7.824 -59.438 1.00 79.06 105 PHE A N 1
ATOM 845 C CA . PHE A 1 105 ? 36.367 6.643 -58.583 1.00 79.06 105 PHE A CA 1
ATOM 846 C C . PHE A 1 105 ? 35.607 6.938 -57.284 1.00 79.06 105 PHE A C 1
ATOM 848 O O . PHE A 1 105 ? 34.736 6.165 -56.895 1.00 79.06 105 PHE A O 1
ATOM 855 N N . LEU A 1 106 ? 35.852 8.095 -56.658 1.00 79.62 106 LEU A N 1
ATOM 856 C CA . LEU A 1 106 ? 35.087 8.557 -55.493 1.00 79.62 106 LEU A CA 1
ATOM 857 C C . LEU A 1 106 ? 33.590 8.704 -55.808 1.00 79.62 106 LEU A C 1
ATOM 859 O O . LEU A 1 106 ? 32.745 8.324 -54.996 1.00 79.62 106 LEU A O 1
ATOM 863 N N . LYS A 1 107 ? 33.245 9.202 -57.003 1.00 80.19 107 LYS A N 1
ATOM 864 C CA . LYS A 1 107 ? 31.853 9.350 -57.453 1.00 80.19 107 LYS A CA 1
ATOM 865 C C . LYS A 1 107 ? 31.172 7.996 -57.681 1.00 80.19 107 LYS A C 1
ATOM 867 O O . LYS A 1 107 ? 30.034 7.815 -57.251 1.00 80.19 107 LYS A O 1
ATOM 872 N N . ILE A 1 108 ? 31.868 7.042 -58.303 1.00 77.50 108 ILE A N 1
ATOM 873 C CA . ILE A 1 108 ? 31.372 5.670 -58.502 1.00 77.50 108 ILE A CA 1
ATOM 874 C C . ILE A 1 108 ? 31.210 4.948 -57.164 1.00 77.50 108 ILE A C 1
ATOM 876 O O . ILE A 1 108 ? 30.151 4.387 -56.894 1.00 77.50 108 ILE A O 1
ATOM 880 N N . HIS A 1 109 ? 32.222 5.007 -56.300 1.00 76.69 109 HIS A N 1
ATOM 881 C CA . HIS A 1 109 ? 32.190 4.400 -54.974 1.00 76.69 109 HIS A CA 1
ATOM 882 C C . HIS A 1 109 ? 31.026 4.955 -54.140 1.00 76.69 109 HIS A C 1
ATOM 884 O O . HIS A 1 109 ? 30.229 4.199 -53.586 1.00 76.69 109 HIS A O 1
ATOM 890 N N . 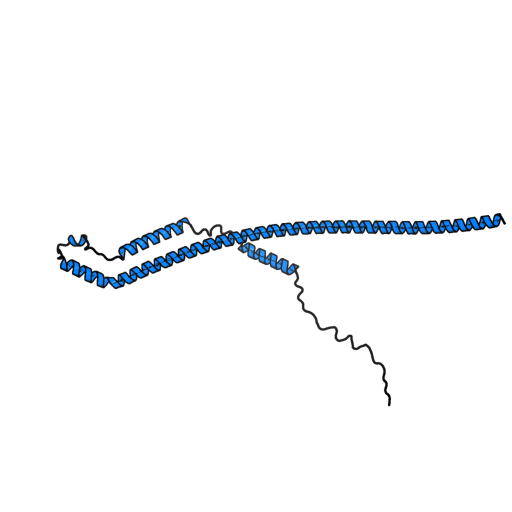GLY A 1 110 ? 30.858 6.280 -54.116 1.00 77.56 110 GLY A N 1
ATOM 891 C CA . GLY A 1 110 ? 29.729 6.923 -53.444 1.00 77.56 110 GLY A CA 1
ATOM 892 C C . GLY A 1 110 ? 28.366 6.497 -53.999 1.00 77.56 110 GLY A C 1
ATOM 893 O O . GLY A 1 110 ? 27.421 6.341 -53.228 1.00 77.56 110 GLY A O 1
ATOM 894 N N . PHE A 1 111 ? 28.255 6.269 -55.311 1.00 78.38 111 PHE A N 1
ATOM 895 C CA . PHE A 1 111 ? 27.017 5.810 -55.944 1.00 78.38 111 PHE A CA 1
ATOM 896 C C . PHE A 1 111 ? 26.686 4.349 -55.601 1.00 78.38 111 PHE A C 1
ATOM 898 O O . PHE A 1 111 ? 25.556 4.064 -55.204 1.00 78.38 111 PHE A O 1
ATOM 905 N N . ILE A 1 112 ? 27.665 3.441 -55.689 1.00 76.88 112 ILE A N 1
ATOM 906 C CA . ILE A 1 112 ? 27.486 2.004 -55.417 1.00 76.88 112 ILE A CA 1
ATOM 907 C C . ILE A 1 112 ? 27.107 1.770 -53.949 1.00 76.88 112 ILE A C 1
ATOM 909 O O . ILE A 1 112 ? 26.152 1.051 -53.654 1.00 76.88 112 ILE A O 1
ATOM 913 N N . PHE A 1 113 ? 27.788 2.438 -53.016 1.00 79.88 113 PHE A N 1
ATOM 914 C CA . PHE A 1 113 ? 27.536 2.276 -51.583 1.00 79.88 113 PHE A CA 1
ATOM 915 C C . PHE A 1 113 ? 26.391 3.149 -51.047 1.00 79.88 113 PHE A C 1
ATOM 917 O O . PHE A 1 113 ? 26.063 3.061 -49.863 1.00 79.88 113 PHE A O 1
ATOM 924 N N . LYS A 1 114 ? 25.723 3.952 -51.892 1.00 79.44 114 LYS A N 1
ATOM 925 C CA . LYS A 1 114 ? 24.613 4.830 -51.479 1.00 79.44 114 LYS A CA 1
ATOM 926 C C . LYS A 1 114 ? 23.484 4.056 -50.796 1.00 79.44 114 LYS A C 1
ATOM 928 O O . LYS A 1 114 ? 23.007 4.474 -49.743 1.00 79.44 114 LYS A O 1
ATOM 933 N N . LYS A 1 115 ? 23.066 2.927 -51.382 1.00 77.31 115 LYS A N 1
ATOM 934 C CA . LYS A 1 115 ? 21.995 2.083 -50.824 1.00 77.31 115 LYS A CA 1
ATOM 935 C C . LYS A 1 115 ? 22.436 1.385 -49.540 1.00 77.31 115 LYS A C 1
ATOM 937 O O . LYS A 1 115 ? 21.719 1.456 -48.549 1.00 77.31 115 LYS A O 1
ATOM 942 N N . GLN A 1 116 ? 23.633 0.793 -49.536 1.00 75.44 116 GLN A N 1
ATOM 943 C CA . GLN A 1 116 ? 24.185 0.136 -48.348 1.00 75.44 116 GLN A CA 1
ATOM 944 C C . GLN A 1 116 ? 24.294 1.108 -47.170 1.00 75.44 116 GLN A C 1
ATOM 946 O O . GLN A 1 116 ? 23.952 0.773 -46.042 1.00 75.44 116 GLN A O 1
ATOM 951 N N . ARG A 1 117 ? 24.705 2.349 -47.432 1.00 81.00 117 ARG A N 1
ATOM 952 C CA . ARG A 1 117 ? 24.764 3.391 -46.414 1.00 81.00 117 ARG A CA 1
ATOM 953 C C . ARG A 1 117 ? 23.391 3.778 -45.891 1.00 81.00 117 ARG A C 1
ATOM 955 O O . ARG A 1 117 ? 23.251 3.930 -44.687 1.00 81.00 117 ARG A O 1
ATOM 962 N N . ALA A 1 118 ? 22.406 3.972 -46.766 1.00 80.88 118 ALA A N 1
ATOM 963 C CA . ALA A 1 118 ? 21.053 4.307 -46.326 1.00 80.88 118 ALA A CA 1
ATOM 964 C C . ALA A 1 118 ? 20.504 3.226 -45.380 1.00 80.88 118 ALA A C 1
ATOM 966 O O . ALA A 1 118 ? 19.950 3.558 -44.337 1.00 80.88 118 ALA A O 1
ATOM 967 N N . VAL A 1 119 ? 20.751 1.950 -45.698 1.00 82.69 119 VAL A N 1
ATOM 968 C CA . VAL A 1 119 ? 20.415 0.814 -44.828 1.00 82.69 119 VAL A CA 1
ATOM 969 C C . VAL A 1 119 ? 21.199 0.862 -43.514 1.00 82.69 119 VAL A C 1
ATOM 971 O O . VAL A 1 119 ? 20.594 0.748 -42.455 1.00 82.69 119 VAL A O 1
ATOM 974 N N . ASN A 1 120 ? 22.515 1.092 -43.549 1.00 85.12 120 ASN A N 1
ATOM 975 C CA . ASN A 1 120 ? 23.332 1.182 -42.333 1.00 85.12 120 ASN A CA 1
ATOM 976 C C . ASN A 1 120 ? 22.893 2.347 -41.426 1.00 85.12 120 ASN A C 1
ATOM 978 O O . ASN A 1 120 ? 22.816 2.178 -40.215 1.00 85.12 120 ASN A O 1
ATOM 982 N N . VAL A 1 121 ? 22.570 3.512 -41.997 1.00 85.19 121 VAL A N 1
ATOM 983 C CA . VAL A 1 121 ? 22.065 4.681 -41.258 1.00 85.19 121 VAL A CA 1
ATOM 984 C C . VAL A 1 121 ? 20.699 4.382 -40.644 1.00 85.19 121 VAL A C 1
ATOM 986 O O . VAL A 1 121 ? 20.493 4.665 -39.468 1.00 85.19 121 VAL A O 1
ATOM 989 N N . ALA A 1 122 ? 19.787 3.768 -41.402 1.00 83.69 122 ALA A N 1
ATOM 990 C CA . ALA A 1 122 ? 18.479 3.367 -40.891 1.00 83.69 122 ALA A CA 1
ATOM 991 C C . ALA A 1 122 ? 18.594 2.326 -39.765 1.00 83.69 122 ALA A C 1
ATOM 993 O O . ALA A 1 122 ? 17.892 2.430 -38.765 1.00 83.69 122 ALA A O 1
ATOM 994 N N . LEU A 1 123 ? 19.514 1.364 -39.883 1.00 88.62 123 LEU A N 1
ATOM 995 C CA . LEU A 1 123 ? 19.774 0.367 -38.845 1.00 88.62 123 LEU A CA 1
ATOM 996 C C . LEU A 1 123 ? 20.338 1.006 -37.570 1.00 88.62 123 LEU A C 1
ATOM 998 O O . LEU A 1 123 ? 19.862 0.710 -36.479 1.00 88.62 123 LEU A O 1
ATOM 1002 N N . ILE A 1 124 ? 21.319 1.906 -37.696 1.00 85.81 124 ILE A N 1
ATOM 1003 C CA . ILE A 1 124 ? 21.876 2.652 -36.556 1.00 85.81 124 ILE A CA 1
ATOM 1004 C C . ILE A 1 124 ? 20.779 3.473 -35.872 1.00 85.81 124 ILE A C 1
ATOM 1006 O O . ILE A 1 124 ? 20.710 3.497 -34.644 1.00 85.81 124 ILE A O 1
ATOM 1010 N N . GLN A 1 125 ? 19.904 4.113 -36.651 1.00 86.50 125 GLN A N 1
ATOM 1011 C CA . GLN A 1 125 ? 18.784 4.885 -36.122 1.00 86.50 125 GLN A CA 1
ATOM 1012 C C . GLN A 1 125 ? 17.780 3.994 -35.375 1.00 86.50 125 GLN A C 1
ATOM 1014 O O . GLN A 1 125 ? 17.440 4.296 -34.235 1.00 86.50 125 GLN A O 1
ATOM 1019 N N . ALA A 1 126 ? 17.386 2.859 -35.957 1.00 86.38 126 ALA A N 1
ATOM 1020 C CA . ALA A 1 126 ? 16.487 1.903 -35.312 1.00 86.38 126 ALA A CA 1
ATOM 1021 C C . ALA A 1 126 ? 17.074 1.339 -34.005 1.00 86.38 126 ALA A C 1
ATOM 1023 O O . ALA A 1 126 ? 16.368 1.200 -33.008 1.00 86.38 126 ALA A O 1
ATOM 1024 N N . LEU A 1 127 ? 18.382 1.054 -33.975 1.00 89.06 127 LEU A N 1
ATOM 1025 C CA . LEU A 1 127 ? 19.070 0.601 -32.763 1.00 89.06 127 LEU A CA 1
ATOM 1026 C C . LEU A 1 127 ? 19.116 1.688 -31.682 1.00 89.06 127 LEU A C 1
ATOM 1028 O O . LEU A 1 127 ? 18.934 1.380 -30.506 1.00 89.06 127 LEU A O 1
ATOM 1032 N N . ARG A 1 128 ? 19.318 2.956 -32.062 1.00 87.56 128 ARG A N 1
ATOM 1033 C CA . ARG A 1 128 ? 19.251 4.094 -31.131 1.00 87.56 128 ARG A CA 1
ATOM 1034 C C . ARG A 1 128 ? 17.855 4.267 -30.542 1.00 87.56 128 ARG A C 1
ATOM 1036 O O . ARG A 1 128 ? 17.730 4.452 -29.337 1.00 87.56 128 ARG A O 1
ATOM 1043 N N . GLU A 1 129 ? 16.820 4.172 -31.370 1.00 87.88 129 GLU A N 1
ATOM 1044 C CA . GLU A 1 129 ? 15.426 4.248 -30.920 1.00 87.88 129 GLU A CA 1
ATOM 1045 C C . GLU A 1 129 ? 15.074 3.086 -29.985 1.00 87.88 129 GLU A C 1
ATOM 1047 O O . GLU A 1 129 ? 14.481 3.302 -28.929 1.00 87.88 129 GLU A O 1
ATOM 1052 N N . SER A 1 130 ? 15.515 1.868 -30.311 1.00 88.75 130 SER A N 1
ATOM 1053 C CA . SER A 1 130 ? 15.349 0.701 -29.440 1.00 88.75 130 SER A CA 1
ATOM 1054 C C . SER A 1 130 ? 16.055 0.880 -28.093 1.00 88.75 130 SER A C 1
ATOM 1056 O O . SER A 1 130 ? 15.476 0.572 -27.051 1.00 88.75 130 SER A O 1
ATOM 1058 N N . LEU A 1 131 ? 17.280 1.418 -28.088 1.00 87.62 131 LEU A N 1
ATOM 1059 C CA . LEU A 1 131 ? 18.010 1.703 -26.855 1.00 87.62 131 LEU A CA 1
ATOM 1060 C C . LEU A 1 131 ? 17.279 2.741 -25.993 1.00 87.62 131 LEU A C 1
ATOM 1062 O O . LEU A 1 131 ? 17.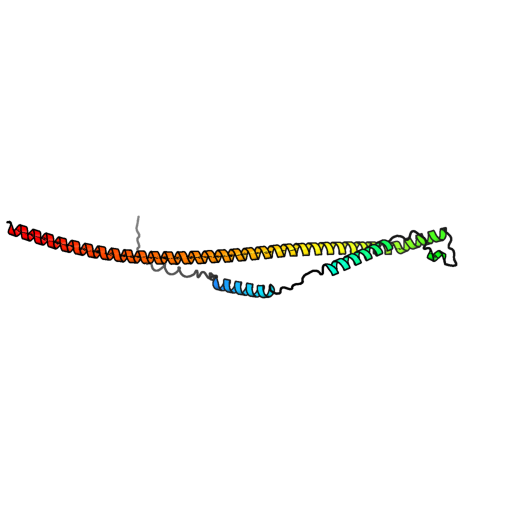118 2.524 -24.793 1.00 87.62 131 LEU A O 1
ATOM 1066 N N . ALA A 1 132 ? 16.806 3.831 -26.601 1.00 87.12 132 ALA A N 1
ATOM 1067 C CA . ALA A 1 132 ? 16.060 4.874 -25.904 1.00 87.12 132 ALA A CA 1
ATOM 1068 C C . ALA A 1 132 ? 14.757 4.331 -25.293 1.00 87.12 132 ALA A C 1
ATOM 1070 O O . ALA A 1 132 ? 14.447 4.616 -24.137 1.00 87.12 132 ALA A O 1
ATOM 1071 N N . LEU A 1 133 ? 14.028 3.487 -26.028 1.00 89.50 133 LEU A N 1
ATOM 1072 C CA . LEU A 1 133 ? 12.816 2.840 -25.527 1.00 89.50 133 LEU A CA 1
ATOM 1073 C C . LEU A 1 133 ? 13.119 1.891 -24.357 1.00 89.50 133 LEU A C 1
ATOM 1075 O O . LEU A 1 133 ? 12.402 1.896 -23.358 1.00 89.50 133 LEU A O 1
ATOM 1079 N N . ASN A 1 134 ? 14.220 1.138 -24.426 1.00 88.06 134 ASN A N 1
ATOM 1080 C CA . ASN A 1 134 ? 14.673 0.302 -23.312 1.00 88.06 134 ASN A CA 1
ATOM 1081 C C . ASN A 1 134 ? 15.041 1.144 -22.077 1.00 88.06 134 ASN A C 1
ATOM 1083 O O . ASN A 1 134 ? 14.704 0.761 -20.957 1.00 88.06 134 ASN A O 1
ATOM 1087 N N . GLN A 1 135 ? 15.686 2.303 -22.256 1.00 86.50 135 GLN A N 1
ATOM 1088 C CA . GLN A 1 135 ? 15.971 3.247 -21.165 1.00 86.50 135 GLN A CA 1
ATOM 1089 C C . GLN A 1 135 ? 14.686 3.783 -20.522 1.00 86.50 135 GLN A C 1
ATOM 1091 O O . GLN A 1 135 ? 14.573 3.795 -19.296 1.00 86.50 135 GLN A O 1
ATOM 1096 N N . GLN A 1 136 ? 13.696 4.161 -21.333 1.00 91.00 136 GLN A N 1
ATOM 1097 C CA . GLN A 1 136 ? 12.389 4.595 -20.839 1.00 91.00 136 GLN A CA 1
ATOM 1098 C C . GLN A 1 136 ? 11.664 3.485 -20.074 1.00 91.00 136 GLN A C 1
ATOM 1100 O O . GLN A 1 136 ? 11.115 3.746 -19.005 1.00 91.00 136 GLN A O 1
ATOM 1105 N N . LEU A 1 137 ? 11.694 2.248 -20.577 1.00 89.25 137 LEU A N 1
ATOM 1106 C CA . LEU A 1 137 ? 11.098 1.100 -19.897 1.00 89.25 137 LEU A CA 1
ATOM 1107 C C . LEU A 1 137 ? 11.752 0.860 -18.531 1.00 89.25 137 LEU A C 1
ATOM 1109 O O . LEU A 1 137 ? 11.046 0.688 -17.542 1.00 89.25 137 LEU A O 1
ATOM 1113 N N . MET A 1 138 ? 13.086 0.907 -18.450 1.00 86.56 138 MET A N 1
ATOM 1114 C CA . MET A 1 138 ? 13.796 0.781 -17.171 1.00 86.56 138 MET A CA 1
ATOM 1115 C C . MET A 1 138 ? 13.397 1.884 -16.183 1.00 86.56 138 MET A C 1
ATOM 1117 O O . MET A 1 138 ? 13.190 1.596 -15.006 1.00 86.56 138 MET A O 1
ATOM 1121 N N . ALA A 1 139 ? 13.241 3.125 -16.652 1.00 86.88 139 ALA A N 1
ATOM 1122 C CA . ALA A 1 139 ? 12.785 4.228 -15.809 1.00 86.88 139 ALA A CA 1
ATOM 1123 C C . ALA A 1 139 ? 11.352 4.003 -15.294 1.00 86.88 139 ALA A C 1
ATOM 1125 O O . ALA A 1 139 ? 11.098 4.174 -14.105 1.00 86.88 139 ALA A O 1
ATOM 1126 N N . GLN A 1 140 ? 10.433 3.554 -16.156 1.00 92.31 140 GLN A N 1
ATOM 1127 C CA . GLN A 1 140 ? 9.061 3.229 -15.752 1.00 92.31 140 GLN A CA 1
ATOM 1128 C C . GLN A 1 140 ? 9.017 2.090 -14.730 1.00 92.31 140 GLN A C 1
ATOM 1130 O O . GLN A 1 140 ? 8.283 2.185 -13.748 1.00 92.31 140 GLN A O 1
ATOM 1135 N N . VAL A 1 141 ? 9.822 1.040 -14.920 1.00 91.12 141 VAL A N 1
ATOM 1136 C CA . VAL A 1 141 ? 9.939 -0.066 -13.958 1.00 91.12 141 VAL A CA 1
ATOM 1137 C C . VAL A 1 141 ? 10.447 0.441 -12.607 1.00 91.12 141 VAL A C 1
ATOM 1139 O O . VAL A 1 141 ? 9.879 0.080 -11.580 1.00 91.12 141 VAL A O 1
ATOM 1142 N N . ALA A 1 142 ? 11.451 1.323 -12.591 1.00 86.88 142 ALA A N 1
ATOM 1143 C CA . ALA A 1 142 ? 11.951 1.921 -11.354 1.00 86.88 142 ALA A CA 1
ATOM 1144 C C . ALA A 1 142 ? 10.871 2.751 -10.634 1.00 86.88 142 ALA A C 1
ATOM 1146 O O . ALA A 1 142 ? 10.687 2.607 -9.426 1.00 86.88 142 ALA A O 1
ATOM 1147 N N . THR A 1 143 ? 10.103 3.561 -11.370 1.00 93.69 143 THR A N 1
ATOM 1148 C CA . THR A 1 143 ? 8.976 4.320 -10.805 1.00 93.69 143 THR A CA 1
ATOM 1149 C C . THR A 1 143 ? 7.883 3.403 -10.258 1.00 93.69 143 THR A C 1
ATOM 1151 O O . THR A 1 143 ? 7.368 3.647 -9.169 1.00 93.69 143 THR A O 1
ATOM 1154 N N . LEU A 1 144 ? 7.530 2.330 -10.972 1.00 93.38 144 LEU A N 1
ATOM 1155 C CA . LEU A 1 144 ? 6.552 1.349 -10.494 1.00 93.38 144 LEU A CA 1
ATOM 1156 C C . LEU A 1 144 ? 7.030 0.650 -9.220 1.00 93.38 144 LEU A C 1
ATOM 1158 O O . LEU A 1 144 ? 6.233 0.432 -8.312 1.00 93.38 144 LEU A O 1
ATOM 1162 N N . GLN A 1 145 ? 8.322 0.338 -9.125 1.00 93.00 145 GLN A N 1
ATOM 1163 C CA . GLN A 1 145 ? 8.911 -0.263 -7.932 1.00 93.00 145 GLN A CA 1
ATOM 1164 C C . GLN A 1 145 ? 8.842 0.688 -6.726 1.00 93.00 145 GLN A C 1
ATOM 1166 O O . GLN A 1 145 ? 8.498 0.263 -5.625 1.00 93.00 145 GLN A O 1
ATOM 1171 N N . GLU A 1 146 ? 9.089 1.984 -6.926 1.00 91.69 146 GLU A N 1
ATOM 1172 C CA . GLU A 1 146 ? 8.918 2.999 -5.881 1.00 91.69 146 GLU A CA 1
ATOM 1173 C C . GLU A 1 146 ? 7.451 3.134 -5.444 1.00 91.69 146 GLU A C 1
ATOM 1175 O O . GLU A 1 146 ? 7.153 3.137 -4.247 1.00 91.69 146 GLU A O 1
ATOM 1180 N N . GLN A 1 147 ? 6.520 3.179 -6.401 1.00 95.44 147 GLN A N 1
ATOM 1181 C CA . GLN A 1 147 ? 5.085 3.211 -6.110 1.00 95.44 147 GLN A CA 1
ATOM 1182 C C . GLN A 1 147 ? 4.636 1.967 -5.339 1.00 95.44 147 GLN A C 1
ATOM 1184 O O . GLN A 1 147 ? 3.885 2.091 -4.371 1.00 95.44 147 GLN A O 1
ATOM 1189 N N . PHE A 1 148 ? 5.117 0.784 -5.729 1.00 94.31 148 PHE A N 1
ATOM 1190 C CA . PHE A 1 148 ? 4.836 -0.474 -5.044 1.00 94.31 148 PHE A CA 1
ATOM 1191 C C . PHE A 1 148 ? 5.327 -0.439 -3.594 1.00 94.31 148 PHE A C 1
ATOM 1193 O O . PHE A 1 148 ? 4.544 -0.697 -2.682 1.00 94.31 148 PHE A O 1
ATOM 1200 N N . ASN A 1 149 ? 6.569 -0.004 -3.360 1.00 92.75 149 ASN A N 1
ATOM 1201 C CA . ASN A 1 149 ? 7.105 0.171 -2.007 1.00 92.75 149 ASN A CA 1
ATOM 1202 C C . ASN A 1 149 ? 6.259 1.157 -1.182 1.00 92.75 149 ASN A C 1
ATOM 1204 O O . ASN A 1 149 ? 5.972 0.915 -0.009 1.00 92.75 149 ASN A O 1
ATOM 1208 N N . GLY A 1 150 ? 5.800 2.251 -1.798 1.00 96.44 150 GLY A N 1
ATOM 1209 C CA . GLY A 1 150 ? 4.888 3.202 -1.163 1.00 96.44 150 GLY A CA 1
ATOM 1210 C C . GLY A 1 150 ? 3.541 2.581 -0.774 1.00 96.44 150 GLY A C 1
ATOM 1211 O O . GLY A 1 150 ? 3.014 2.872 0.301 1.00 96.44 150 GLY A O 1
ATOM 1212 N N . VAL A 1 151 ? 2.986 1.706 -1.617 1.00 97.00 151 VAL A N 1
ATOM 1213 C CA . VAL A 1 151 ? 1.760 0.952 -1.314 1.00 97.00 151 VAL A CA 1
ATOM 1214 C C . VAL A 1 151 ? 1.991 -0.033 -0.168 1.00 97.00 151 VAL A C 1
ATOM 1216 O O . VAL A 1 151 ? 1.182 -0.048 0.758 1.00 97.00 151 VAL A O 1
ATOM 1219 N N . CYS A 1 152 ? 3.093 -0.787 -0.177 1.00 95.94 152 CYS A N 1
ATOM 1220 C CA . CYS A 1 152 ? 3.450 -1.708 0.906 1.00 95.94 152 CYS A CA 1
ATOM 1221 C C . CYS A 1 152 ? 3.534 -0.987 2.257 1.00 95.94 152 CYS A C 1
ATOM 1223 O O . CYS A 1 152 ? 2.866 -1.388 3.205 1.00 95.94 152 CYS A O 1
ATOM 1225 N N . ASN A 1 153 ? 4.244 0.142 2.326 1.00 95.38 153 ASN A N 1
ATOM 1226 C CA . ASN A 1 153 ? 4.360 0.924 3.562 1.00 95.38 153 ASN A CA 1
ATOM 1227 C C . ASN A 1 153 ? 3.001 1.429 4.069 1.00 95.38 153 ASN A C 1
ATOM 1229 O O . ASN A 1 153 ? 2.727 1.432 5.270 1.00 95.38 153 ASN A O 1
ATOM 1233 N N . ARG A 1 154 ? 2.124 1.861 3.153 1.00 97.75 154 ARG A N 1
ATOM 1234 C CA . ARG A 1 154 ? 0.763 2.285 3.506 1.00 97.75 154 ARG A CA 1
ATOM 1235 C C . ARG A 1 154 ? -0.079 1.123 4.021 1.00 97.75 154 ARG A C 1
ATOM 1237 O O . ARG A 1 154 ? -0.883 1.347 4.921 1.00 97.75 154 ARG A O 1
ATOM 1244 N N . LEU A 1 155 ? 0.086 -0.074 3.459 1.00 98.00 155 LEU A N 1
ATOM 1245 C CA . LEU A 1 155 ? -0.615 -1.271 3.909 1.00 98.00 155 LEU A CA 1
ATOM 1246 C C . LEU A 1 155 ? -0.196 -1.639 5.336 1.00 98.00 155 LEU A C 1
ATOM 1248 O O . LEU A 1 155 ? -1.067 -1.754 6.192 1.00 98.00 155 LEU A O 1
ATOM 1252 N N . THR A 1 156 ? 1.106 -1.674 5.625 1.00 97.00 156 THR A N 1
ATOM 1253 C CA . THR A 1 156 ? 1.621 -1.912 6.986 1.00 97.00 156 THR A CA 1
ATOM 1254 C C . THR A 1 156 ? 1.074 -0.893 7.991 1.00 97.00 156 THR A C 1
ATOM 1256 O O . THR A 1 156 ? 0.587 -1.257 9.057 1.00 97.00 156 THR A O 1
ATOM 1259 N N . ALA A 1 157 ? 1.042 0.394 7.631 1.00 97.50 157 ALA A N 1
ATOM 1260 C CA . ALA A 1 157 ? 0.468 1.426 8.498 1.00 97.50 157 ALA A CA 1
ATOM 1261 C C . ALA A 1 157 ? -1.049 1.259 8.730 1.00 97.50 157 ALA A C 1
ATOM 1263 O O . ALA A 1 157 ? -1.580 1.704 9.751 1.00 97.50 157 ALA A O 1
ATOM 1264 N N . VAL A 1 158 ? -1.779 0.670 7.777 1.00 98.25 158 VAL A N 1
ATOM 1265 C CA . VAL A 1 158 ? -3.198 0.327 7.951 1.00 98.25 158 VAL A CA 1
ATOM 1266 C C . VAL A 1 158 ? -3.345 -0.872 8.885 1.00 98.25 158 VAL A C 1
ATOM 1268 O O . VAL A 1 158 ? -4.175 -0.810 9.789 1.00 98.25 158 VAL A O 1
ATOM 1271 N N . GLU A 1 159 ? -2.526 -1.910 8.723 1.00 98.06 159 GLU A N 1
ATOM 1272 C CA . GLU A 1 159 ? -2.521 -3.096 9.591 1.00 98.06 159 GLU A CA 1
ATOM 1273 C C . GLU A 1 159 ? -2.293 -2.715 11.064 1.00 98.06 159 GLU A C 1
ATOM 1275 O O . GLU A 1 159 ? -3.069 -3.111 11.935 1.00 98.06 159 GLU A O 1
ATOM 1280 N N . GLU A 1 160 ? -1.320 -1.845 11.351 1.00 97.94 160 GLU A N 1
ATOM 1281 C CA . GLU A 1 160 ? -1.061 -1.343 12.710 1.00 97.94 160 GLU A CA 1
ATOM 1282 C C . GLU A 1 160 ? -2.256 -0.578 13.308 1.00 97.94 160 GLU A C 1
ATOM 1284 O O . GLU A 1 160 ? -2.589 -0.718 14.493 1.00 97.94 160 GLU A O 1
ATOM 1289 N N . LYS A 1 161 ? -2.938 0.236 12.492 1.00 98.38 161 LYS A N 1
ATOM 1290 C CA . LYS A 1 161 ? -4.135 0.978 12.919 1.00 98.38 161 LYS A CA 1
ATOM 1291 C C . LYS A 1 161 ? -5.311 0.053 13.206 1.00 98.38 161 LYS A C 1
ATOM 1293 O O . LYS A 1 161 ? -6.057 0.311 14.155 1.00 98.38 161 LYS A O 1
ATOM 1298 N N . VAL A 1 162 ? -5.483 -0.996 12.403 1.00 98.50 162 VAL A N 1
ATOM 1299 C CA . VAL A 1 162 ? -6.513 -2.017 12.624 1.00 98.50 162 VAL A CA 1
ATOM 1300 C C . VAL A 1 162 ? -6.242 -2.736 13.942 1.00 98.50 162 VAL A C 1
ATOM 1302 O O . VAL A 1 162 ? -7.105 -2.698 14.815 1.00 98.50 162 VAL A O 1
ATOM 1305 N N . ALA A 1 163 ? -5.022 -3.234 14.160 1.00 97.88 163 ALA A N 1
ATOM 1306 C CA . ALA A 1 163 ? -4.639 -3.898 15.409 1.00 97.88 163 ALA A CA 1
ATOM 1307 C C . ALA A 1 163 ? -4.849 -2.997 16.644 1.00 97.88 163 ALA A C 1
ATOM 1309 O O . ALA A 1 163 ? -5.368 -3.419 17.679 1.00 97.88 163 ALA A O 1
ATOM 1310 N N . THR A 1 164 ? -4.514 -1.708 16.526 1.00 98.38 164 THR A N 1
ATOM 1311 C CA . THR A 1 164 ? -4.766 -0.723 17.591 1.00 98.38 164 THR A CA 1
ATOM 1312 C C . THR A 1 164 ? -6.263 -0.551 17.869 1.00 98.38 164 THR A C 1
ATOM 1314 O O . THR A 1 164 ? -6.682 -0.409 19.021 1.00 98.38 164 THR A O 1
ATOM 1317 N N . THR A 1 165 ? -7.087 -0.542 16.821 1.00 98.44 165 THR A N 1
ATOM 1318 C CA . THR A 1 165 ? -8.544 -0.395 16.935 1.00 98.44 165 THR A CA 1
ATOM 1319 C C . THR A 1 165 ? -9.174 -1.628 17.579 1.00 98.44 165 THR A C 1
ATOM 1321 O O . THR A 1 165 ? -9.997 -1.478 18.481 1.00 98.44 165 THR A O 1
ATOM 1324 N N . GLU A 1 166 ? -8.736 -2.827 17.196 1.00 98.44 166 GLU A N 1
ATOM 1325 C CA . GLU A 1 166 ? -9.142 -4.093 17.818 1.00 98.44 166 GLU A CA 1
ATOM 1326 C C . GLU A 1 166 ? -8.817 -4.107 19.317 1.00 98.44 166 GLU A C 1
ATOM 1328 O O . GLU A 1 166 ? -9.686 -4.386 20.143 1.00 98.44 166 GLU A O 1
ATOM 1333 N N . GLY A 1 167 ? -7.607 -3.687 19.703 1.00 98.25 167 GLY A N 1
ATOM 1334 C CA . GLY A 1 167 ? -7.233 -3.575 21.116 1.00 98.25 167 GLY A CA 1
ATOM 1335 C C . GLY A 1 167 ? -8.140 -2.627 21.914 1.00 98.25 167 GLY A C 1
ATOM 1336 O O . GLY A 1 167 ? -8.510 -2.916 23.056 1.00 98.25 167 GLY A O 1
ATOM 1337 N N . ARG A 1 168 ? -8.554 -1.502 21.315 1.00 98.50 168 ARG A N 1
ATOM 1338 C CA . ARG A 1 168 ? -9.494 -0.553 21.940 1.00 98.50 168 ARG A CA 1
ATOM 1339 C C . ARG A 1 168 ? -10.906 -1.122 22.071 1.00 98.50 168 ARG A C 1
ATOM 1341 O O . ARG A 1 168 ? -11.569 -0.843 23.074 1.00 98.50 168 ARG A O 1
ATOM 1348 N N . LEU A 1 169 ? -11.365 -1.894 21.087 1.00 98.56 169 LEU A N 1
ATOM 1349 C CA . LEU A 1 169 ? -12.660 -2.576 21.140 1.00 98.56 169 LEU A CA 1
ATOM 1350 C C . LEU A 1 169 ? -12.684 -3.608 22.268 1.00 98.56 169 LEU A C 1
ATOM 1352 O O . LEU A 1 169 ? -13.560 -3.519 23.125 1.00 98.56 1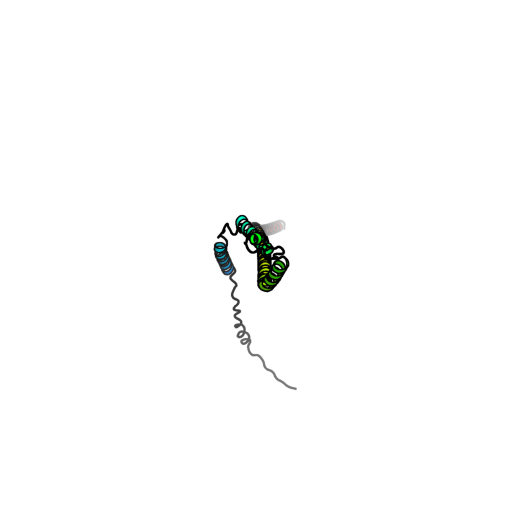69 LEU A O 1
ATOM 1356 N N . ASN A 1 170 ? -11.662 -4.461 22.364 1.00 98.31 170 ASN A N 1
ATOM 1357 C CA . ASN A 1 170 ? -11.543 -5.453 23.440 1.00 98.31 170 ASN A CA 1
ATOM 1358 C C . ASN A 1 170 ? -11.546 -4.799 24.833 1.00 98.31 170 ASN A C 1
ATOM 1360 O O . ASN A 1 170 ? -12.187 -5.279 25.768 1.00 98.31 170 ASN A O 1
ATOM 1364 N N . ASN A 1 171 ? -10.863 -3.658 24.993 1.00 98.38 171 ASN A N 1
ATOM 1365 C CA . ASN A 1 171 ? -10.902 -2.914 26.254 1.00 98.38 171 ASN A CA 1
ATOM 1366 C C . ASN A 1 171 ? -12.308 -2.377 26.573 1.00 98.38 171 ASN A C 1
ATOM 1368 O O . ASN A 1 171 ? -12.746 -2.415 27.723 1.00 98.38 171 ASN A O 1
ATOM 1372 N N . THR A 1 172 ? -13.010 -1.872 25.558 1.00 98.62 172 THR A N 1
ATOM 1373 C CA . THR A 1 172 ? -14.369 -1.340 25.708 1.00 98.62 172 THR A CA 1
ATOM 1374 C C . THR A 1 172 ? -15.348 -2.442 26.099 1.00 98.62 172 THR A C 1
ATOM 1376 O O . THR A 1 172 ? -16.128 -2.251 27.030 1.00 98.62 172 THR A O 1
ATOM 1379 N N . GLU A 1 173 ? -15.254 -3.607 25.463 1.00 98.50 173 GLU A N 1
ATOM 1380 C CA . GLU A 1 173 ? -16.035 -4.797 25.804 1.00 98.50 173 GLU A CA 1
ATOM 1381 C C . GLU A 1 173 ? -15.799 -5.226 27.261 1.00 98.50 173 GLU A C 1
ATOM 1383 O O . GLU A 1 173 ? -16.748 -5.372 28.031 1.00 98.50 173 GLU A O 1
ATOM 1388 N N . GLY A 1 174 ? -14.539 -5.289 27.705 1.00 98.44 174 GLY A N 1
ATOM 1389 C CA . GLY A 1 174 ? -14.218 -5.591 29.104 1.00 98.44 174 GLY A CA 1
ATOM 1390 C C . GLY A 1 174 ? -14.832 -4.599 30.105 1.00 98.44 174 GLY A C 1
ATOM 1391 O O . GLY A 1 174 ? -15.296 -4.991 31.180 1.00 98.44 174 GLY A O 1
ATOM 1392 N N . ARG A 1 175 ? -14.889 -3.306 29.758 1.00 98.56 175 ARG A N 1
ATOM 1393 C CA . ARG A 1 175 ? -15.536 -2.275 30.591 1.00 98.56 175 ARG A CA 1
ATOM 1394 C C . ARG A 1 175 ? -17.058 -2.418 30.628 1.00 98.56 175 ARG A C 1
ATOM 1396 O O . ARG A 1 175 ? -17.652 -2.159 31.679 1.00 98.56 175 ARG A O 1
ATOM 1403 N N . LEU A 1 176 ? -17.681 -2.809 29.517 1.00 98.56 176 LEU A N 1
ATOM 1404 C CA . LEU A 1 176 ? -19.118 -3.082 29.459 1.00 98.56 176 LEU A CA 1
ATOM 1405 C C . LEU A 1 176 ? -19.475 -4.274 30.349 1.00 98.56 176 LEU A C 1
ATOM 1407 O O . LEU A 1 176 ? -20.319 -4.117 31.227 1.00 98.56 176 LEU A O 1
ATOM 1411 N N . ASN A 1 177 ? -18.736 -5.381 30.244 1.00 98.50 177 ASN A N 1
ATOM 1412 C CA . ASN A 1 177 ? -18.935 -6.564 31.092 1.00 98.50 177 ASN A CA 1
ATOM 1413 C C . ASN A 1 177 ? -18.799 -6.231 32.589 1.00 98.50 177 ASN A C 1
ATOM 1415 O O . ASN A 1 177 ? -19.584 -6.683 33.422 1.00 98.50 177 ASN A O 1
ATOM 1419 N N . ASN A 1 178 ? -17.828 -5.385 32.961 1.00 98.50 178 ASN A N 1
ATOM 1420 C CA . ASN A 1 178 ? -17.701 -4.924 34.347 1.00 98.50 178 ASN A CA 1
ATOM 1421 C C . ASN A 1 178 ? -18.910 -4.088 34.801 1.00 98.50 178 ASN A C 1
ATOM 1423 O O . ASN A 1 178 ? -19.375 -4.225 35.933 1.00 98.50 178 ASN A O 1
ATOM 1427 N N . THR A 1 179 ? -19.411 -3.218 33.924 1.00 98.62 179 THR A N 1
ATOM 1428 C CA . THR A 1 179 ? -20.573 -2.368 34.211 1.00 98.62 179 THR A CA 1
ATOM 1429 C C . THR A 1 179 ? -21.830 -3.21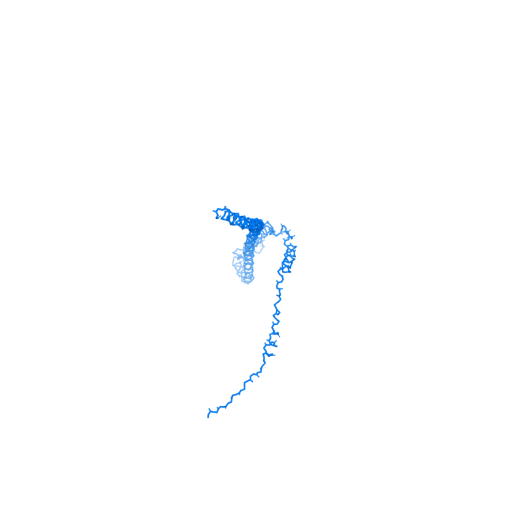0 34.404 1.00 98.62 179 THR A C 1
ATOM 1431 O O . THR A 1 179 ? -22.553 -2.996 35.375 1.00 98.62 179 THR A O 1
ATOM 1434 N N . GLU A 1 180 ? -22.045 -4.206 33.547 1.00 98.56 180 GLU A N 1
ATOM 1435 C CA . GLU A 1 180 ? -23.137 -5.171 33.667 1.00 98.56 180 GLU A CA 1
ATOM 1436 C C . GLU A 1 180 ? -23.079 -5.924 35.004 1.00 98.56 180 GLU A C 1
ATOM 1438 O O . GLU A 1 180 ? -24.056 -5.942 35.752 1.00 98.56 180 GLU A O 1
ATOM 1443 N N . GLY A 1 181 ? -21.903 -6.427 35.396 1.00 98.50 181 GLY A N 1
ATOM 1444 C CA . GLY A 1 181 ? -21.728 -7.076 36.700 1.00 98.50 181 GLY A CA 1
ATOM 1445 C C . GLY A 1 181 ? -22.072 -6.167 37.892 1.00 98.50 181 GLY A C 1
ATOM 1446 O O . GLY A 1 181 ? -22.667 -6.615 38.876 1.00 98.50 181 GLY A O 1
ATOM 1447 N N . ARG A 1 182 ? -21.747 -4.870 37.813 1.00 98.62 182 ARG A N 1
ATOM 1448 C CA . ARG A 1 182 ? -22.104 -3.883 38.850 1.00 98.62 182 ARG A CA 1
ATOM 1449 C C . ARG A 1 182 ? -23.604 -3.589 38.894 1.00 98.62 182 ARG A C 1
ATOM 1451 O O . ARG A 1 182 ? -24.137 -3.382 39.988 1.00 98.62 182 ARG A O 1
ATOM 1458 N N . LEU A 1 183 ? -24.271 -3.556 37.742 1.00 98.62 183 LEU A N 1
ATOM 1459 C CA . LEU A 1 183 ? -25.723 -3.391 37.661 1.00 98.62 183 LEU A CA 1
ATOM 1460 C C . LEU A 1 183 ? -26.437 -4.588 38.293 1.00 98.62 183 LEU A C 1
ATOM 1462 O O . LEU A 1 183 ? -27.236 -4.378 39.202 1.00 98.62 183 LEU A O 1
ATOM 1466 N N . ASN A 1 184 ? -26.039 -5.815 37.947 1.00 98.56 184 ASN A N 1
ATOM 1467 C CA . ASN A 1 184 ? -26.591 -7.040 38.540 1.00 98.56 184 ASN A CA 1
ATOM 1468 C C . ASN A 1 184 ? -26.428 -7.066 40.071 1.00 98.56 184 ASN A C 1
ATOM 1470 O O . ASN A 1 184 ? -27.342 -7.437 40.808 1.00 98.56 184 ASN A O 1
ATOM 1474 N N . ASN A 1 185 ? -25.277 -6.618 40.591 1.00 98.50 185 ASN A N 1
ATOM 1475 C CA . ASN A 1 185 ? -25.081 -6.500 42.040 1.00 98.50 185 ASN A CA 1
ATOM 1476 C C . ASN A 1 185 ? -26.027 -5.468 42.679 1.00 98.50 185 ASN A C 1
ATOM 1478 O O . ASN A 1 185 ? -26.564 -5.698 43.763 1.00 98.50 185 ASN A O 1
ATOM 1482 N N . THR A 1 186 ? -26.220 -4.330 42.013 1.00 98.62 186 THR A N 1
ATOM 1483 C CA . THR A 1 186 ? -27.107 -3.262 42.491 1.00 98.62 186 THR A CA 1
ATOM 1484 C C . THR A 1 186 ? -28.556 -3.738 42.530 1.00 98.62 186 THR A C 1
ATOM 1486 O O . THR A 1 186 ? -29.228 -3.531 43.538 1.00 98.62 186 THR A O 1
ATOM 1489 N N . GLU A 1 187 ? -29.007 -4.436 41.491 1.00 98.56 187 GLU A N 1
ATOM 1490 C CA . GLU A 1 187 ? -30.334 -5.049 41.427 1.00 98.56 187 GLU A CA 1
ATOM 1491 C C . GLU A 1 187 ? -30.558 -6.038 42.581 1.00 98.56 187 GLU A C 1
ATOM 1493 O O . GLU A 1 187 ? -31.529 -5.914 43.326 1.00 98.56 187 GLU A O 1
ATOM 1498 N N . GLY A 1 188 ? -29.600 -6.934 42.848 1.00 98.50 188 GLY A N 1
ATOM 1499 C CA . GLY A 1 188 ? -29.690 -7.852 43.990 1.00 98.50 188 GLY A CA 1
ATOM 1500 C C . GLY A 1 188 ? -29.803 -7.143 45.352 1.00 98.50 188 GLY A C 1
ATOM 1501 O O . GLY A 1 188 ? -30.546 -7.579 46.240 1.00 98.50 188 GLY A O 1
ATOM 1502 N N . ARG A 1 189 ? -29.109 -6.010 45.530 1.00 98.62 189 ARG A N 1
ATOM 1503 C CA . ARG A 1 189 ? -29.210 -5.182 46.748 1.00 98.62 189 ARG A CA 1
ATOM 1504 C C . ARG A 1 189 ? -30.558 -4.472 46.870 1.00 98.62 189 ARG A C 1
ATOM 1506 O O . ARG A 1 189 ? -31.047 -4.322 47.995 1.00 98.62 189 ARG A O 1
ATOM 1513 N N . LEU A 1 190 ? -31.147 -4.040 45.755 1.00 98.62 190 LEU A N 1
ATOM 1514 C CA . LEU A 1 190 ? -32.485 -3.448 45.735 1.00 98.62 190 LEU A CA 1
ATOM 1515 C C . LEU A 1 190 ? -33.536 -4.490 46.125 1.00 98.62 190 LEU A C 1
ATOM 1517 O O . LEU A 1 190 ? -34.269 -4.242 47.077 1.00 98.62 190 LEU A O 1
ATOM 1521 N N . ASN A 1 191 ? -33.496 -5.688 45.533 1.00 98.50 191 ASN A N 1
ATOM 1522 C CA . ASN A 1 191 ? -34.398 -6.794 45.887 1.00 98.50 191 ASN A CA 1
ATOM 1523 C C . ASN A 1 191 ? -34.307 -7.151 47.383 1.00 98.50 191 ASN A C 1
ATOM 1525 O O . ASN A 1 191 ? -35.310 -7.367 48.060 1.00 98.50 191 ASN A O 1
ATOM 1529 N N . THR A 1 192 ? -33.091 -7.150 47.941 1.00 98.38 192 THR A N 1
ATOM 1530 C CA . THR A 1 192 ? -32.887 -7.379 49.384 1.00 98.38 192 THR A CA 1
ATOM 1531 C C . THR A 1 192 ? -33.503 -6.264 50.236 1.00 98.38 192 THR A C 1
ATOM 1533 O O . THR A 1 192 ? -34.070 -6.521 51.298 1.00 98.38 192 THR A O 1
ATOM 1536 N N . THR A 1 193 ? -33.368 -5.009 49.803 1.00 98.56 193 THR A N 1
ATOM 1537 C CA . THR A 1 193 ? -33.951 -3.853 50.501 1.00 98.56 193 THR A CA 1
ATOM 1538 C C . THR A 1 193 ? -35.474 -3.898 50.468 1.00 98.56 193 THR A C 1
ATOM 1540 O O . THR A 1 193 ? -36.098 -3.677 51.503 1.00 98.56 193 THR A O 1
ATOM 1543 N N . GLU A 1 194 ? -36.055 -4.239 49.321 1.00 98.44 194 GLU A N 1
ATOM 1544 C CA . GLU A 1 194 ? -37.498 -4.389 49.142 1.00 98.44 194 GLU A CA 1
ATOM 1545 C C . GLU A 1 194 ? -38.074 -5.440 50.099 1.00 98.44 194 GLU A C 1
ATOM 1547 O O . GLU A 1 194 ? -38.958 -5.120 50.891 1.00 98.44 194 GLU A O 1
ATOM 1552 N N . GLY A 1 195 ? -37.482 -6.638 50.169 1.00 98.38 195 GLY A N 1
ATOM 1553 C CA . GLY A 1 195 ? -37.938 -7.671 51.111 1.00 98.38 195 GLY A CA 1
ATOM 1554 C C . GLY A 1 195 ? -37.869 -7.244 52.587 1.00 98.38 195 GLY A C 1
ATOM 1555 O O . GLY A 1 195 ? -38.743 -7.583 53.392 1.00 98.38 195 GLY A O 1
ATOM 1556 N N . ARG A 1 196 ? -36.858 -6.447 52.968 1.00 98.50 196 ARG A N 1
ATOM 1557 C CA . ARG A 1 196 ? -36.757 -5.882 54.328 1.00 98.50 196 ARG A CA 1
ATOM 1558 C C . ARG A 1 196 ? -37.838 -4.839 54.610 1.00 98.50 196 ARG A C 1
ATOM 1560 O O . ARG A 1 196 ? -38.298 -4.758 55.751 1.00 98.50 196 ARG A O 1
ATOM 1567 N N . LEU A 1 197 ? -38.213 -4.038 53.613 1.00 98.44 197 LEU A N 1
ATOM 1568 C CA . LEU A 1 197 ? -39.300 -3.066 53.733 1.00 98.44 197 LEU A CA 1
ATOM 1569 C C . LEU A 1 197 ? -40.637 -3.781 53.928 1.00 98.44 197 LEU A C 1
ATOM 1571 O O . LEU A 1 197 ? -41.311 -3.479 54.908 1.00 98.44 197 LEU A O 1
ATOM 1575 N N . THR A 1 198 ? -40.938 -4.805 53.121 1.00 98.38 198 THR A N 1
ATOM 1576 C CA . THR A 1 198 ? -42.137 -5.645 53.292 1.00 98.38 198 THR A CA 1
ATOM 1577 C C . THR A 1 198 ? -42.217 -6.236 54.702 1.00 98.38 198 THR A C 1
ATOM 1579 O O . THR A 1 198 ? -43.220 -6.081 55.391 1.00 98.38 198 THR A O 1
ATOM 1582 N N . THR A 1 199 ? -41.119 -6.817 55.199 1.00 98.31 199 THR A N 1
ATOM 1583 C CA . THR A 1 199 ? -41.067 -7.365 56.570 1.00 98.31 199 THR A CA 1
ATOM 1584 C C . THR A 1 199 ? -41.312 -6.286 57.637 1.00 98.31 199 THR A C 1
ATOM 1586 O O . THR A 1 199 ? -41.878 -6.547 58.699 1.00 98.31 199 THR A O 1
ATOM 1589 N N . THR A 1 200 ? -40.839 -5.060 57.404 1.00 98.44 200 THR A N 1
ATOM 1590 C CA . THR A 1 200 ? -41.028 -3.947 58.346 1.00 98.44 200 THR A CA 1
ATOM 1591 C C . THR A 1 200 ? -42.483 -3.486 58.362 1.00 98.44 200 THR A C 1
ATOM 1593 O O . THR A 1 200 ? -43.023 -3.239 59.439 1.00 98.44 200 THR A O 1
ATOM 1596 N N . GLU A 1 201 ? -43.120 -3.420 57.196 1.00 98.38 201 GLU A N 1
ATOM 1597 C CA . GLU A 1 201 ? -44.531 -3.069 57.032 1.00 98.38 201 GLU A CA 1
ATOM 1598 C C . GLU A 1 201 ? -45.453 -4.076 57.740 1.00 98.38 201 GLU A C 1
ATOM 1600 O O . GLU A 1 201 ? -46.294 -3.680 58.545 1.00 98.38 201 GLU A O 1
ATOM 1605 N N . GLU A 1 202 ? -45.210 -5.381 57.585 1.00 98.19 202 GLU A N 1
ATOM 1606 C CA . GLU A 1 202 ? -45.945 -6.432 58.310 1.00 98.19 202 GLU A CA 1
ATOM 1607 C C . GLU A 1 202 ? -45.847 -6.280 59.841 1.00 98.19 202 GLU A C 1
ATOM 1609 O O . GLU A 1 202 ? -46.829 -6.441 60.577 1.00 98.19 202 GLU A O 1
ATOM 1614 N N . ARG A 1 203 ? -44.656 -5.932 60.346 1.00 98.19 203 ARG A N 1
ATOM 1615 C CA . ARG A 1 203 ? -44.429 -5.711 61.784 1.00 98.19 203 ARG A CA 1
ATOM 1616 C C . ARG A 1 203 ? -45.128 -4.457 62.303 1.00 98.19 203 ARG A C 1
ATOM 1618 O O . ARG A 1 203 ? -45.567 -4.455 63.457 1.00 98.19 203 ARG A O 1
ATOM 1625 N N . LEU A 1 204 ? -45.200 -3.400 61.494 1.00 98.12 204 LEU A N 1
ATOM 1626 C CA . LEU A 1 204 ? -45.932 -2.180 61.834 1.00 98.12 204 LEU A CA 1
ATOM 1627 C C . LEU A 1 204 ? -47.431 -2.470 61.929 1.00 98.12 204 LEU A C 1
ATOM 1629 O O . LEU A 1 204 ? -48.009 -2.179 62.974 1.00 98.12 204 LEU A O 1
ATOM 1633 N N . ASN A 1 205 ? -48.005 -3.166 60.944 1.00 98.00 205 ASN A N 1
ATOM 1634 C CA . ASN A 1 205 ? -49.411 -3.586 60.962 1.00 98.00 205 ASN A CA 1
ATOM 1635 C C . ASN A 1 205 ? -49.739 -4.411 62.218 1.00 98.00 205 ASN A C 1
ATOM 1637 O O . ASN A 1 205 ? -50.676 -4.106 62.951 1.00 98.00 205 ASN A O 1
ATOM 1641 N N . THR A 1 206 ? -48.893 -5.393 62.552 1.00 97.94 206 THR A N 1
ATOM 1642 C CA . THR A 1 206 ? -49.041 -6.191 63.787 1.00 97.94 206 THR A CA 1
ATOM 1643 C C . THR A 1 206 ? -49.004 -5.321 65.052 1.00 97.94 206 THR A C 1
ATOM 1645 O O . THR A 1 206 ? -49.687 -5.588 66.042 1.00 97.94 206 THR A O 1
ATOM 1648 N N . THR A 1 207 ? -48.157 -4.290 65.069 1.00 98.06 207 THR A N 1
ATOM 1649 C CA . THR A 1 207 ? -48.047 -3.378 66.216 1.00 98.06 207 THR A CA 1
ATOM 1650 C C . THR A 1 207 ? -49.291 -2.502 66.345 1.00 98.06 207 THR A C 1
ATOM 1652 O O . THR A 1 207 ? -49.781 -2.312 67.458 1.00 98.06 207 THR A O 1
ATOM 1655 N N . GLU A 1 208 ? -49.823 -2.020 65.225 1.00 98.00 208 GLU A N 1
ATOM 1656 C CA . GLU A 1 208 ? -51.051 -1.228 65.164 1.00 98.00 208 GLU A CA 1
ATOM 1657 C C . GLU A 1 208 ? -52.268 -2.028 65.655 1.00 98.00 208 GLU A C 1
ATOM 1659 O O . GLU A 1 208 ? -52.999 -1.563 66.528 1.00 98.00 208 GLU A O 1
ATOM 1664 N N . GLU A 1 209 ? -52.420 -3.286 65.231 1.00 97.50 209 GLU A N 1
ATOM 1665 C CA . GLU A 1 209 ? -53.468 -4.187 65.738 1.00 97.50 209 GLU A CA 1
ATOM 1666 C C . GLU A 1 209 ? -53.409 -4.369 67.266 1.00 97.50 209 GLU A C 1
ATOM 1668 O O . GLU A 1 209 ? -54.433 -4.359 67.963 1.00 97.50 209 GLU A O 1
ATOM 1673 N N . ARG A 1 210 ? -52.198 -4.508 67.820 1.00 97.50 210 ARG A N 1
ATOM 1674 C CA . ARG A 1 210 ? -51.988 -4.635 69.271 1.00 97.50 210 ARG A CA 1
ATOM 1675 C C . ARG A 1 210 ? -52.319 -3.349 70.026 1.00 97.50 210 ARG A C 1
ATOM 1677 O O . ARG A 1 210 ? -52.850 -3.433 71.139 1.00 97.50 210 ARG A O 1
ATOM 1684 N N . LEU A 1 211 ? -52.002 -2.186 69.457 1.00 97.25 211 LEU A N 1
ATOM 1685 C CA . LEU A 1 211 ? -52.358 -0.888 70.033 1.00 97.25 211 LEU A CA 1
ATOM 1686 C C . LEU A 1 211 ? -53.876 -0.709 70.058 1.00 97.25 211 LEU A C 1
ATOM 1688 O O . LEU A 1 211 ? -54.417 -0.482 71.137 1.00 97.25 211 LEU A O 1
ATOM 1692 N N . ASN A 1 212 ? -54.559 -0.960 68.938 1.00 96.56 212 ASN A N 1
ATOM 1693 C CA . ASN A 1 212 ? -56.023 -0.911 68.846 1.00 96.56 212 ASN A CA 1
ATOM 1694 C C . ASN A 1 212 ? -56.692 -1.838 69.875 1.00 96.56 212 ASN A C 1
ATOM 1696 O O . ASN A 1 212 ? -57.644 -1.462 70.559 1.00 96.56 212 ASN A O 1
ATOM 1700 N N . THR A 1 213 ? -56.152 -3.049 70.052 1.00 96.00 213 THR A N 1
ATOM 1701 C CA . THR A 1 213 ? -56.631 -3.992 71.078 1.00 96.00 213 THR A CA 1
ATOM 1702 C C . THR A 1 213 ? -56.447 -3.440 72.496 1.00 96.00 213 THR A C 1
ATOM 1704 O O . THR A 1 213 ? -57.311 -3.616 73.355 1.00 96.00 213 THR A O 1
ATOM 1707 N N . THR A 1 214 ? -55.316 -2.789 72.769 1.00 96.00 214 THR A N 1
ATOM 1708 C CA . THR A 1 214 ? -55.014 -2.212 74.088 1.00 96.00 214 THR A CA 1
ATOM 1709 C C . THR A 1 214 ? -55.916 -1.018 74.391 1.00 96.00 214 THR A C 1
ATOM 1711 O O . THR A 1 214 ? -56.458 -0.936 75.491 1.00 96.00 214 THR A O 1
ATOM 1714 N N . GLU A 1 215 ? -56.132 -0.143 73.412 1.00 94.94 215 GLU A N 1
ATOM 1715 C CA . GLU A 1 215 ? -57.050 0.994 73.506 1.00 94.94 215 GLU A CA 1
ATOM 1716 C C . GLU A 1 215 ? -58.489 0.531 73.769 1.00 94.94 215 GLU A C 1
ATOM 1718 O O . GLU A 1 215 ? -59.132 1.001 74.706 1.00 94.94 215 GLU A O 1
ATOM 1723 N N . GLY A 1 216 ? -58.963 -0.488 73.043 1.00 94.06 216 GLY A N 1
ATOM 1724 C CA . GLY A 1 216 ? -60.272 -1.092 73.299 1.00 94.06 216 GLY A CA 1
ATOM 1725 C C . GLY A 1 216 ? -60.418 -1.649 74.721 1.00 94.06 216 GLY A C 1
ATOM 1726 O O . GLY A 1 216 ? -61.483 -1.537 75.328 1.00 94.06 216 GLY A O 1
ATOM 1727 N N . ARG A 1 217 ? -59.349 -2.218 75.297 1.00 93.62 217 ARG A N 1
ATOM 1728 C CA . ARG A 1 217 ? -59.351 -2.686 76.695 1.00 93.62 217 ARG A CA 1
ATOM 1729 C C . ARG A 1 217 ? -59.400 -1.537 77.700 1.00 93.62 217 ARG A C 1
ATOM 1731 O O . ARG A 1 217 ? -60.125 -1.672 78.679 1.00 93.62 217 ARG A O 1
ATOM 1738 N N . LEU A 1 218 ? -58.657 -0.453 77.471 1.00 91.88 218 LEU A N 1
ATOM 1739 C CA . LEU A 1 218 ? -58.662 0.731 78.340 1.00 91.88 218 LEU A CA 1
ATOM 1740 C C . LEU A 1 218 ? -60.044 1.393 78.376 1.00 91.88 218 LEU A C 1
ATOM 1742 O O . LEU A 1 218 ? -60.578 1.624 79.459 1.00 91.88 218 LEU A O 1
ATOM 1746 N N . ASN A 1 219 ? -60.672 1.574 77.212 1.00 91.00 219 ASN A N 1
ATOM 1747 C CA . ASN A 1 219 ? -62.024 2.133 77.115 1.00 91.00 219 ASN A CA 1
ATOM 1748 C C . ASN A 1 219 ? -63.060 1.305 77.895 1.00 91.00 219 ASN A C 1
ATOM 1750 O O . ASN A 1 219 ? -63.954 1.863 78.520 1.00 91.00 219 ASN A O 1
ATOM 1754 N N . ASN A 1 220 ? -62.919 -0.026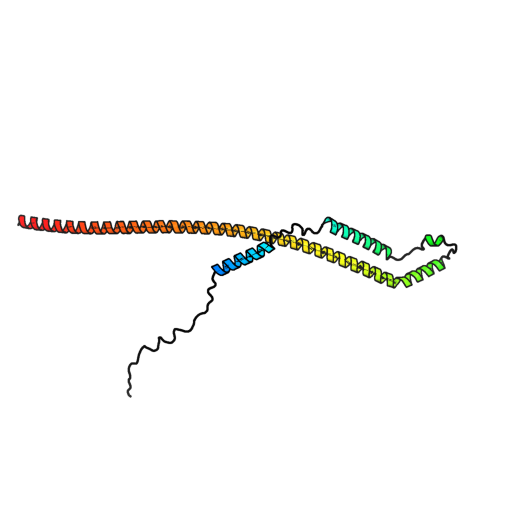 77.915 1.00 86.50 220 ASN A N 1
ATOM 1755 C CA . ASN A 1 220 ? -63.796 -0.906 78.697 1.00 86.50 220 ASN A CA 1
ATOM 1756 C C . ASN A 1 220 ? -63.556 -0.832 80.215 1.00 86.50 220 ASN A C 1
ATOM 1758 O O . ASN A 1 220 ? -64.414 -1.267 80.977 1.00 86.50 220 ASN A O 1
ATOM 1762 N N . THR A 1 221 ? -62.390 -0.358 80.665 1.00 85.44 221 THR A N 1
ATOM 1763 C CA . THR A 1 221 ? -62.078 -0.203 82.097 1.00 85.44 221 THR A CA 1
ATOM 1764 C C . THR A 1 221 ? -62.409 1.181 82.653 1.00 85.44 221 THR A C 1
ATOM 1766 O O . THR A 1 221 ? -62.503 1.321 83.868 1.00 85.44 221 THR A O 1
ATOM 1769 N N . GLU A 1 222 ? -62.563 2.187 81.790 1.00 71.31 222 GLU A N 1
ATOM 1770 C CA . GLU A 1 222 ? -62.902 3.568 82.170 1.00 71.31 222 GLU A CA 1
ATOM 1771 C C . GLU A 1 222 ? -64.412 3.880 82.090 1.00 71.31 222 GLU A C 1
ATOM 1773 O O . GLU A 1 222 ? -64.830 4.955 82.524 1.00 71.31 222 GLU A O 1
ATOM 1778 N N . GLY A 1 223 ? -65.219 2.961 81.543 1.00 53.28 223 GLY A N 1
ATOM 1779 C CA . GLY A 1 223 ? -66.680 3.071 81.409 1.00 53.28 223 GLY A CA 1
ATOM 1780 C C . GLY A 1 223 ? -67.497 2.402 82.510 1.00 53.28 223 GLY A C 1
ATOM 1781 O O . GLY A 1 223 ? -66.931 1.631 83.318 1.00 53.28 223 GLY A O 1
#

Sequence (223 aa):
MDFLNIKNQNPSKKEADINMIEINNPEINVDELMEKIKKEVANRSNILIQEDPKFSLPNGISTLKISHIEALLNDANFNSQVATKWPDKFNRFPLNLSQPLQKFFLKIHGFIFKKQRAVNVALIQALRESLALNQQLMAQVATLQEQFNGVCNRLTAVEEKVATTEGRLNNTEGRLNNTEGRLNNTEGRLNTTEGRLTTTEERLNTTEERLNTTEGRLNNTEG